Protein AF-A0A8H3FSQ8-F1 (afdb_monomer)

pLDDT: mean 73.08, std 22.82, range [35.31, 97.94]

Organism: NCBI:txid1903189

Foldseek 3Di:
DDDDDDDPPPPPPPPDPVPLDDQPVPLPPPDQAAPQPRDGQDPDPDQQSFWWADSVRDIHGPVRCVVCCVPQQADPPPRHHHDDDDTDGNRDPVPVVSVVVVDDDDDDDDDDDDPADPVRVVVLPDPPPPDDDPPDPDPPPPPPPPPDPDDPPPDDDDPVNVVVVVVVVVVVVVVVVVVVVVVVVVVVVVVVVVVVVVVVVVVPDDPVRVVVSVVVNVVVVVVVVVPDDPVRVVVVVVVVVVVVVVVVVPDDPVRVVVVVVVD

Secondary structure (DSSP, 8-state):
----------------GGG----GGGS-TT--B-TTT-PBP--SS-TTTSEEE-TTS-EEEHHHHHHHHHHHSB-TTT--B-SS---EE---TTTHHHHHTTTPPP--------SS-HHHHHTTS-----SS------GGGGGSTT------------HHHHHHHHHHHHHHHHHHHHHHHHHHHHHHHHHHHHHHHHHHHHHT--HHHHHHHHHHHHHHHHHHHHT--HHHHHHHHHHHHHHHHHHHHT--HHHHHHHHH--

InterPro domains:
  IPR001841 Zinc finger, RING-type [PS50089] (34-79)
  IPR013083 Zinc finger, RING/FYVE/PHD-type [G3DSA:3.30.40.10] (21-86)

Mean predicted aligned error: 19.1 Å

Solvent-accessible surface area (backbone atoms only — not comparable to full-atom values): 16799 Å² total; per-residue (Å²): 136,87,80,90,87,82,80,83,82,80,68,83,77,70,74,70,80,89,71,77,75,77,56,70,89,70,56,76,82,82,67,59,47,18,87,86,81,67,46,68,64,38,94,55,94,52,68,49,39,29,48,21,53,46,95,88,68,51,60,30,26,35,47,55,48,53,60,43,41,76,74,66,32,33,41,95,88,74,64,53,73,52,94,81,78,79,84,49,73,57,63,50,87,90,54,46,68,65,54,49,77,76,77,56,86,87,84,88,80,82,92,70,85,64,100,59,54,75,66,58,52,61,75,61,61,66,83,85,69,92,72,90,76,93,65,66,84,70,80,76,70,72,75,71,82,72,78,68,85,81,74,91,71,88,69,90,74,54,78,66,60,60,52,55,52,55,54,53,52,53,52,54,52,53,52,51,52,51,50,50,51,53,50,50,52,53,50,51,51,51,48,52,53,50,51,52,52,49,52,52,53,62,74,68,50,50,74,65,58,48,50,52,55,50,47,52,52,50,52,52,52,50,53,54,59,72,71,49,52,72,66,60,48,49,52,52,52,49,52,52,50,51,54,50,52,56,52,62,73,69,51,52,70,69,59,48,51,52,52,62,75,74,104

Sequence (263 aa):
MSSFSGLPNVGSLIPSIDNAFIKFEEIPLGRKTCDVCGDFFSITRDLKDCPVGLPCRHVHCFGCTWTWLHRNHACPECDIEYTDIRPICVALEREAYLCRHQGFAPLGQSQVEPLFSAKDVADFMDAEDDEATAAGPRTSDVRELFNTPTLDLEAEMTPEQLRTDRGNQLDWQTMYEQQLRKENNRREERNRRNLARHHKKHAQETSSQRAERLERKRIYQRNYQANQTEEQRAKRLETARKGRLARRARQTEDEREKRLAEA

Structure (mmCIF, N/CA/C/O backbone):
data_AF-A0A8H3FSQ8-F1
#
_entry.id   AF-A0A8H3FSQ8-F1
#
loop_
_atom_site.group_PDB
_atom_site.id
_atom_site.type_symbol
_atom_site.label_atom_id
_atom_site.label_alt_id
_atom_site.label_comp_id
_atom_site.label_asym_id
_atom_site.label_entity_id
_atom_site.label_seq_id
_atom_site.pdbx_PDB_ins_code
_atom_site.Cartn_x
_atom_site.Cartn_y
_atom_site.Cartn_z
_atom_site.occupancy
_atom_site.B_iso_or_equiv
_atom_site.auth_seq_id
_atom_site.auth_comp_id
_atom_site.auth_asym_id
_atom_site.auth_atom_id
_atom_site.pdbx_PDB_model_num
ATOM 1 N N . MET A 1 1 ? -3.642 40.303 70.240 1.00 40.16 1 MET A N 1
ATOM 2 C CA . MET A 1 1 ? -2.274 39.788 70.032 1.00 40.16 1 MET A CA 1
ATOM 3 C C . MET A 1 1 ? -2.412 38.283 69.857 1.00 40.16 1 MET A C 1
ATOM 5 O O . MET A 1 1 ? -2.850 37.641 70.795 1.00 40.16 1 MET A O 1
ATOM 9 N N . SER A 1 2 ? -2.482 37.796 68.613 1.00 39.28 2 SER A N 1
ATOM 10 C CA . SER A 1 2 ? -1.322 37.312 67.826 1.00 39.28 2 SER A CA 1
ATOM 11 C C . SER A 1 2 ? -0.954 35.884 68.273 1.00 39.28 2 SER A C 1
ATOM 13 O O . SER A 1 2 ? -0.684 35.701 69.447 1.00 39.28 2 SER A O 1
ATOM 15 N N . SER A 1 3 ? -0.929 34.822 67.467 1.00 38.72 3 SER A N 1
ATOM 16 C CA . SER A 1 3 ? -0.970 34.682 66.011 1.00 38.72 3 SER A CA 1
ATOM 17 C C . SER A 1 3 ? -1.299 33.230 65.618 1.00 38.72 3 SER A C 1
ATOM 19 O O . SER A 1 3 ? -1.033 32.295 66.365 1.00 38.72 3 SER A O 1
ATOM 21 N N . PHE A 1 4 ? -1.843 33.105 64.407 1.00 51.38 4 PHE A N 1
ATOM 22 C CA . PHE A 1 4 ? -1.958 31.938 63.522 1.00 51.38 4 PHE A CA 1
ATOM 23 C C . PHE A 1 4 ? -0.871 30.851 63.648 1.00 51.38 4 PHE A C 1
ATOM 25 O O . PHE A 1 4 ? 0.314 31.176 63.670 1.00 51.38 4 PHE A O 1
ATOM 32 N N . SER A 1 5 ? -1.258 29.573 63.526 1.00 44.25 5 SER A N 1
ATOM 33 C CA . SER A 1 5 ? -0.631 28.595 62.605 1.00 44.25 5 SER A CA 1
ATOM 34 C C . SER A 1 5 ? -1.274 27.204 62.719 1.00 44.25 5 SER A C 1
ATOM 36 O O . SER A 1 5 ? -1.515 26.720 63.818 1.00 44.25 5 SER A O 1
ATOM 38 N N . GLY A 1 6 ? -1.520 26.554 61.573 1.00 35.84 6 GLY A N 1
ATOM 39 C CA . GLY A 1 6 ? -1.745 25.105 61.523 1.00 35.84 6 GLY A CA 1
ATOM 40 C C . GLY A 1 6 ? -2.927 24.603 60.692 1.00 35.84 6 GLY A C 1
ATOM 41 O O . GLY A 1 6 ? -3.602 23.680 61.132 1.00 35.84 6 GLY A O 1
ATOM 42 N N . LEU A 1 7 ? -3.195 25.160 59.504 1.00 40.66 7 LEU A N 1
ATOM 43 C CA . LEU A 1 7 ? -3.986 24.423 58.510 1.00 40.66 7 LEU A CA 1
ATOM 44 C C . LEU A 1 7 ? -3.141 23.247 57.987 1.00 40.66 7 LEU A C 1
ATOM 46 O O . LEU A 1 7 ? -1.972 23.467 57.651 1.00 40.66 7 LEU A O 1
ATOM 50 N N . PRO A 1 8 ? -3.682 22.019 57.897 1.00 40.53 8 PRO A N 1
ATOM 51 C CA . PRO A 1 8 ? -2.979 20.926 57.251 1.00 40.53 8 PRO A CA 1
ATOM 52 C C . PRO A 1 8 ? -2.834 21.241 55.762 1.00 40.53 8 PRO A C 1
ATOM 54 O O . PRO A 1 8 ? -3.805 21.477 55.045 1.00 40.53 8 PRO A O 1
ATOM 57 N N . ASN A 1 9 ? -1.582 21.260 55.324 1.00 39.72 9 ASN A N 1
ATOM 58 C CA . ASN A 1 9 ? -1.173 21.338 53.936 1.00 39.72 9 ASN A CA 1
ATOM 59 C C . ASN A 1 9 ? -1.684 20.086 53.200 1.00 39.72 9 ASN A C 1
ATOM 61 O O . ASN A 1 9 ? -1.009 19.059 53.171 1.00 39.72 9 ASN A O 1
ATOM 65 N N . VAL A 1 10 ? -2.890 20.156 52.632 1.00 43.44 10 VAL A N 1
ATOM 66 C CA . VAL A 1 10 ? -3.321 19.276 51.535 1.00 43.44 10 VAL A CA 1
ATOM 67 C C . VAL A 1 10 ? -2.550 19.720 50.299 1.00 43.44 10 VAL A C 1
ATOM 69 O O . VAL A 1 10 ? -3.054 20.418 49.425 1.00 43.44 10 VAL A O 1
ATOM 72 N N . GLY A 1 11 ? -1.264 19.371 50.286 1.00 35.88 11 GLY A N 1
ATOM 73 C CA . GLY A 1 11 ? -0.447 19.464 49.096 1.00 35.88 11 GLY A CA 1
ATOM 74 C C . GLY A 1 11 ? -1.129 18.636 48.021 1.00 35.88 11 GLY A C 1
ATOM 75 O O . GLY A 1 11 ? -1.377 17.447 48.225 1.00 35.88 11 GLY A O 1
ATOM 76 N N . SER A 1 12 ? -1.464 19.293 46.914 1.00 45.81 12 SER A N 1
ATOM 77 C CA . SER A 1 12 ? -1.948 18.689 45.684 1.00 45.81 12 SER A CA 1
ATOM 78 C C . SER A 1 12 ? -1.015 17.559 45.261 1.00 45.81 12 SER A C 1
ATOM 80 O O . SER A 1 12 ? -0.047 17.759 44.529 1.00 45.81 12 SER A O 1
ATOM 82 N N . LEU A 1 13 ? -1.315 16.349 45.724 1.00 37.53 13 LEU A N 1
ATOM 83 C CA . LEU A 1 13 ? -0.839 15.111 45.139 1.00 37.53 13 LEU A CA 1
ATOM 84 C C . LEU A 1 13 ? -1.624 14.930 43.844 1.00 37.53 13 LEU A C 1
ATOM 86 O O . LEU A 1 13 ? -2.538 14.117 43.768 1.00 37.53 13 LEU A O 1
ATOM 90 N N . ILE A 1 14 ? -1.298 15.736 42.835 1.00 41.56 14 ILE A N 1
ATOM 91 C CA . ILE A 1 14 ? -1.601 15.373 41.456 1.00 41.56 14 ILE A CA 1
ATOM 92 C C . ILE A 1 14 ? -0.669 14.188 41.180 1.00 41.56 14 ILE A C 1
ATOM 94 O O . ILE A 1 14 ? 0.551 14.381 41.177 1.00 41.56 14 ILE A O 1
ATOM 98 N N . PRO A 1 15 ? -1.179 12.951 41.045 1.00 38.62 15 PRO A N 1
ATOM 99 C CA . PRO A 1 15 ? -0.327 11.830 40.691 1.00 38.62 15 PRO A CA 1
ATOM 100 C C . PRO A 1 15 ? 0.330 12.143 39.345 1.00 38.62 15 PRO A C 1
ATOM 102 O O . PRO A 1 15 ? -0.352 12.494 38.382 1.00 38.62 15 PRO A O 1
ATOM 105 N N . SER A 1 16 ? 1.661 12.052 39.302 1.00 39.69 16 SER A N 1
ATOM 106 C CA . SER A 1 16 ? 2.439 12.209 38.072 1.00 39.69 16 SER A CA 1
ATOM 107 C C . SER A 1 16 ? 1.838 11.309 36.992 1.00 39.69 16 SER A C 1
ATOM 109 O O . SER A 1 16 ? 1.680 10.103 37.200 1.00 39.69 16 SER A O 1
ATOM 111 N N . ILE A 1 17 ? 1.479 11.910 35.856 1.00 47.41 17 ILE A N 1
ATOM 112 C CA . ILE A 1 17 ? 0.705 11.301 34.759 1.00 47.41 17 ILE A CA 1
ATOM 113 C C . ILE A 1 17 ? 1.452 10.108 34.122 1.00 47.41 17 ILE A C 1
ATOM 115 O O . ILE A 1 17 ? 0.849 9.263 33.465 1.00 47.41 17 ILE A O 1
ATOM 119 N N . ASP A 1 18 ? 2.751 9.975 34.393 1.00 42.50 18 ASP A N 1
ATOM 120 C CA . ASP A 1 18 ? 3.647 9.034 33.719 1.00 42.50 18 ASP A CA 1
ATOM 121 C C . ASP A 1 18 ? 3.472 7.552 34.102 1.00 42.50 18 ASP A C 1
ATOM 123 O O . ASP A 1 18 ? 4.069 6.702 33.450 1.00 42.50 18 ASP A O 1
ATOM 127 N N . ASN A 1 19 ? 2.658 7.202 35.110 1.00 40.91 19 ASN A N 1
ATOM 128 C CA . ASN A 1 19 ? 2.572 5.816 35.613 1.00 40.91 19 ASN A CA 1
ATOM 129 C C . ASN A 1 19 ? 1.156 5.224 35.753 1.00 40.91 19 ASN A C 1
ATOM 131 O O . ASN A 1 19 ? 1.003 4.130 36.298 1.00 40.91 19 ASN A O 1
ATOM 135 N N . ALA A 1 20 ? 0.107 5.874 35.245 1.00 41.28 20 ALA A N 1
ATOM 136 C CA . ALA A 1 20 ? -1.259 5.339 35.317 1.00 41.28 20 ALA A CA 1
ATOM 137 C C . ALA A 1 20 ? -1.584 4.390 34.142 1.00 41.28 20 ALA A C 1
ATOM 139 O O . ALA A 1 20 ? -2.560 4.582 33.421 1.00 41.28 20 ALA A O 1
ATOM 140 N N . PHE A 1 21 ? -0.760 3.361 33.932 1.00 44.66 21 PHE A N 1
ATOM 141 C CA . PHE A 1 21 ? -1.066 2.281 32.989 1.00 44.66 21 PHE A CA 1
ATOM 142 C C . PHE A 1 21 ? -1.934 1.233 33.695 1.00 44.66 21 PHE A C 1
ATOM 144 O O . PHE A 1 21 ? -1.427 0.371 34.411 1.00 44.66 21 PHE A O 1
ATOM 151 N N . ILE A 1 22 ? -3.254 1.313 33.522 1.00 49.75 22 ILE A N 1
ATOM 152 C CA . ILE A 1 22 ? -4.163 0.253 33.975 1.00 49.75 22 ILE A CA 1
ATOM 153 C C . ILE A 1 22 ? -4.151 -0.835 32.902 1.00 49.75 22 ILE A C 1
ATOM 155 O O . ILE A 1 22 ? -4.595 -0.610 31.775 1.00 49.75 22 ILE A O 1
ATOM 159 N N . LYS A 1 23 ? -3.623 -2.017 33.234 1.00 53.22 23 LYS A N 1
ATOM 160 C CA . LYS A 1 23 ? -3.766 -3.197 32.374 1.00 53.22 23 LYS A CA 1
ATOM 161 C C . LYS A 1 23 ? -5.248 -3.563 32.289 1.00 53.22 23 LYS A C 1
ATOM 163 O O . LYS A 1 23 ? -5.930 -3.592 33.307 1.00 53.22 23 LYS A O 1
ATOM 168 N N . PHE A 1 24 ? -5.739 -3.870 31.087 1.00 51.94 24 PHE A N 1
ATOM 169 C CA . PHE A 1 24 ? -7.153 -4.201 30.847 1.00 51.94 24 PHE A CA 1
ATOM 170 C C . PHE A 1 24 ? -7.666 -5.349 31.741 1.00 51.94 24 PHE A C 1
ATOM 172 O O . PHE A 1 24 ? -8.823 -5.340 32.148 1.00 51.94 24 PHE A O 1
ATOM 179 N N . GLU A 1 25 ? -6.794 -6.296 32.106 1.00 55.53 25 GLU A N 1
ATOM 180 C CA . GLU A 1 25 ? -7.111 -7.418 33.007 1.00 55.53 25 GLU A CA 1
ATOM 181 C C . GLU A 1 25 ? -7.425 -6.996 34.456 1.00 55.53 25 GLU A C 1
ATOM 183 O O . GLU A 1 25 ? -8.002 -7.782 35.203 1.00 55.53 25 GLU A O 1
ATOM 188 N N . GLU A 1 26 ? -7.096 -5.763 34.853 1.00 54.56 26 GLU A N 1
ATOM 189 C CA . GLU A 1 26 ? -7.348 -5.231 36.199 1.00 54.56 26 GLU A CA 1
ATOM 190 C C . GLU A 1 26 ? -8.549 -4.279 36.267 1.00 54.56 26 GLU A C 1
ATOM 192 O O . GLU A 1 26 ? -8.870 -3.781 37.348 1.00 54.56 26 GLU A O 1
ATOM 197 N N . ILE A 1 27 ? -9.247 -4.024 35.152 1.00 58.69 27 ILE A N 1
ATOM 198 C CA . ILE A 1 27 ? -10.515 -3.294 35.218 1.00 58.69 27 ILE A CA 1
ATOM 199 C C . ILE A 1 27 ? -11.516 -4.221 35.915 1.00 58.69 27 ILE A C 1
ATOM 201 O O . ILE A 1 27 ? -11.793 -5.303 35.392 1.00 58.69 27 ILE A O 1
ATOM 205 N N . PRO A 1 28 ? -12.074 -3.851 37.083 1.00 55.41 28 PRO A N 1
ATOM 206 C CA . PRO A 1 28 ? -13.082 -4.667 37.736 1.00 55.41 28 PRO A CA 1
ATOM 207 C C . PRO A 1 28 ? -14.277 -4.809 36.787 1.00 55.41 28 PRO A C 1
ATOM 209 O O . PRO A 1 28 ? -15.067 -3.886 36.608 1.00 55.41 28 PRO A O 1
ATOM 212 N N . LEU A 1 29 ? -14.398 -5.996 36.186 1.00 51.62 29 LEU A N 1
ATOM 213 C CA . LEU A 1 29 ? -15.377 -6.433 35.176 1.00 51.62 29 LEU A CA 1
ATOM 214 C C . LEU A 1 29 ? -16.857 -6.334 35.616 1.00 51.62 29 LEU A C 1
ATOM 216 O O . LEU A 1 29 ? -17.741 -6.893 34.966 1.00 51.62 29 LEU A O 1
ATOM 220 N N . GLY A 1 30 ? -17.145 -5.656 36.728 1.00 58.09 30 GLY A N 1
ATOM 221 C CA . GLY A 1 30 ? -18.481 -5.503 37.289 1.00 58.09 30 GLY A CA 1
ATOM 222 C C . GLY A 1 30 ? -19.370 -4.536 36.508 1.00 58.09 30 GLY A C 1
ATOM 223 O O . GLY A 1 30 ? -20.574 -4.769 36.436 1.00 58.09 30 GLY A O 1
ATOM 224 N N . ARG A 1 31 ? -18.812 -3.489 35.884 1.00 65.88 31 ARG A N 1
ATOM 225 C CA . ARG A 1 31 ? -19.590 -2.534 35.076 1.00 65.88 31 ARG A CA 1
ATOM 226 C C . ARG A 1 31 ? -19.310 -2.741 33.595 1.00 65.88 31 ARG A C 1
ATOM 228 O O . ARG A 1 31 ? -18.217 -2.471 33.111 1.00 65.88 31 ARG A O 1
ATOM 235 N N . LYS A 1 32 ? -20.314 -3.251 32.881 1.00 82.56 32 LYS A N 1
ATOM 236 C CA . LYS A 1 32 ? -20.271 -3.450 31.424 1.00 82.56 32 LYS A CA 1
ATOM 237 C C . LYS A 1 32 ? -20.913 -2.304 30.646 1.00 82.56 32 LYS A C 1
ATOM 239 O O . LYS A 1 32 ? -20.966 -2.388 29.426 1.00 82.56 32 LYS A O 1
ATOM 244 N N . THR A 1 33 ? -21.415 -1.283 31.334 1.00 90.62 33 THR A N 1
ATOM 245 C CA . THR A 1 33 ? -22.155 -0.162 30.753 1.00 90.62 33 THR A CA 1
ATOM 246 C C . THR A 1 33 ? -21.451 1.155 31.035 1.00 90.62 33 THR A C 1
ATOM 248 O O . THR A 1 33 ? -20.833 1.322 32.085 1.00 90.62 33 THR A O 1
ATOM 251 N N . CYS A 1 34 ? -21.555 2.097 30.105 1.00 92.12 34 CYS A N 1
ATOM 252 C CA . CYS A 1 34 ? -21.068 3.454 30.278 1.00 92.12 34 CYS A CA 1
ATOM 253 C C . CYS A 1 34 ? -22.083 4.284 31.069 1.00 92.12 34 CYS A C 1
ATOM 255 O O . CYS A 1 34 ? -23.208 4.455 30.619 1.00 92.12 34 CYS A O 1
ATOM 257 N N . ASP A 1 35 ? -21.678 4.883 32.188 1.00 89.50 35 ASP A N 1
ATOM 258 C CA . ASP A 1 35 ? -22.581 5.701 33.018 1.00 89.50 35 ASP A CA 1
ATOM 259 C C . ASP A 1 35 ? -23.010 7.035 32.366 1.00 89.50 35 ASP A C 1
ATOM 261 O O . ASP A 1 35 ? -23.919 7.702 32.853 1.00 89.50 35 ASP A O 1
ATOM 265 N N . VAL A 1 36 ? -22.397 7.422 31.237 1.00 92.75 36 VAL A N 1
ATOM 266 C CA . VAL A 1 36 ? -22.758 8.642 30.491 1.00 92.75 36 VAL A CA 1
ATOM 267 C C . VAL A 1 36 ? -23.858 8.384 29.459 1.00 92.75 36 VAL A C 1
ATOM 269 O O . VAL A 1 36 ? -24.770 9.198 29.336 1.00 92.75 36 VAL A O 1
ATOM 272 N N . CYS A 1 37 ? -23.780 7.289 28.691 1.00 94.00 37 CYS A N 1
ATOM 273 C CA . CYS A 1 37 ? -24.783 6.967 27.664 1.00 94.00 37 CYS A CA 1
ATOM 274 C C . CYS A 1 37 ? -25.724 5.813 28.037 1.00 94.00 37 CYS A C 1
ATOM 276 O O . CYS A 1 37 ? -26.766 5.665 27.412 1.00 94.00 37 CYS A O 1
ATOM 278 N N . GLY A 1 38 ? -25.390 5.013 29.050 1.00 90.69 38 GLY A N 1
ATOM 279 C CA . GLY A 1 38 ? -26.135 3.818 29.456 1.00 90.69 38 GLY A CA 1
ATOM 280 C C . GLY A 1 38 ? -25.860 2.572 28.605 1.00 90.69 38 GLY A C 1
ATOM 281 O O . GLY A 1 38 ? -26.314 1.487 28.965 1.00 90.69 38 GLY A O 1
ATOM 282 N N . ASP A 1 39 ? -25.105 2.695 27.511 1.00 91.06 39 ASP A N 1
ATOM 283 C CA . ASP A 1 39 ? -24.851 1.592 26.581 1.00 91.06 39 ASP A CA 1
ATOM 284 C C . ASP A 1 39 ? -23.769 0.633 27.081 1.00 91.06 39 ASP A C 1
ATOM 286 O O . ASP A 1 39 ? -22.893 0.995 27.871 1.00 91.06 39 ASP A O 1
ATOM 290 N N . PHE A 1 40 ? -23.803 -0.601 26.578 1.00 87.19 40 PHE A N 1
ATOM 291 C CA . PHE A 1 40 ? -22.776 -1.600 26.853 1.00 87.19 40 PHE A CA 1
ATOM 292 C C . PHE A 1 40 ? -21.475 -1.291 26.111 1.00 87.19 40 PHE A C 1
ATOM 294 O O . PHE A 1 40 ? -21.492 -0.931 24.935 1.00 87.19 40 PHE A O 1
ATOM 301 N N . PHE A 1 41 ? -20.336 -1.508 26.772 1.00 84.88 41 PHE A N 1
ATOM 302 C CA . PHE A 1 41 ? -19.036 -1.420 26.116 1.00 84.88 41 PHE A CA 1
ATOM 303 C C . PHE A 1 41 ? -18.939 -2.483 25.029 1.00 84.88 41 PHE A C 1
ATOM 305 O O . PHE A 1 41 ? -18.985 -3.686 25.305 1.00 84.88 41 PHE A O 1
ATOM 312 N N . SER A 1 42 ? -18.774 -2.027 23.795 1.00 76.31 42 SER A N 1
ATOM 313 C CA . SER A 1 42 ? -18.576 -2.891 22.648 1.00 76.31 42 SER A CA 1
ATOM 314 C C . SER A 1 42 ? -17.140 -2.751 22.165 1.00 76.31 42 SER A C 1
ATOM 316 O O . SER A 1 42 ? -16.666 -1.654 21.888 1.00 76.31 42 SER A O 1
ATOM 318 N N . ILE A 1 43 ? -16.441 -3.879 22.036 1.00 68.69 43 ILE A N 1
ATOM 319 C CA . ILE A 1 43 ? -15.148 -3.947 21.338 1.00 68.69 43 ILE A CA 1
ATOM 320 C C . ILE A 1 43 ? -15.443 -4.144 19.843 1.00 68.69 43 ILE A C 1
ATOM 322 O O . ILE A 1 43 ? -15.020 -5.109 19.213 1.00 68.69 43 ILE A O 1
ATOM 326 N N . THR A 1 44 ? -16.303 -3.294 19.287 1.00 64.44 44 THR A N 1
ATOM 327 C CA . THR A 1 44 ? -16.574 -3.253 17.848 1.00 64.44 44 THR 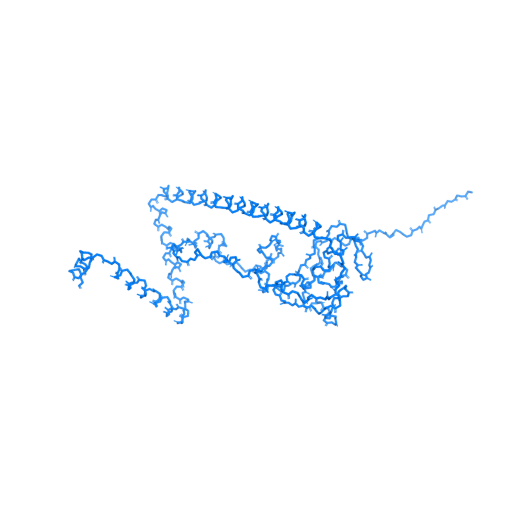A CA 1
ATOM 328 C C . THR A 1 44 ? -15.602 -2.298 17.167 1.00 64.44 44 THR A C 1
ATOM 330 O O . THR A 1 44 ? -14.903 -1.524 17.811 1.00 64.44 44 THR A O 1
ATOM 333 N N . ARG A 1 45 ? -15.553 -2.345 15.830 1.00 59.69 45 ARG A N 1
ATOM 334 C CA . ARG A 1 45 ? -14.677 -1.497 14.997 1.00 59.69 45 ARG A CA 1
ATOM 335 C C . ARG A 1 45 ? -14.817 0.008 15.247 1.00 59.69 45 ARG A C 1
ATOM 337 O O . ARG A 1 45 ? -13.911 0.758 14.880 1.00 59.69 45 ARG A O 1
ATOM 344 N N . ASP A 1 46 ? -15.937 0.443 15.810 1.00 75.44 46 ASP A N 1
ATOM 345 C CA . ASP A 1 46 ? -16.238 1.852 15.990 1.00 75.44 46 ASP A CA 1
ATOM 346 C C . ASP A 1 46 ? -15.554 2.395 17.243 1.00 75.44 46 ASP A C 1
ATOM 348 O O . ASP A 1 46 ? -15.941 2.119 18.376 1.00 75.44 46 ASP A O 1
ATOM 352 N N . LEU A 1 47 ? -14.543 3.240 17.015 1.00 78.62 47 LEU A N 1
ATOM 353 C CA . LEU A 1 47 ? -13.726 3.871 18.057 1.00 78.62 47 LEU A CA 1
ATOM 354 C C . LEU A 1 47 ? -14.554 4.589 19.134 1.00 78.62 47 LEU A C 1
A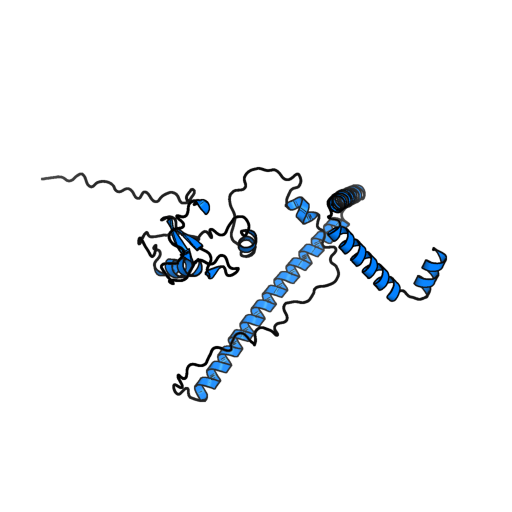TOM 356 O O . LEU A 1 47 ? -14.063 4.803 20.237 1.00 78.62 47 LEU A O 1
ATOM 360 N N . LYS A 1 48 ? -15.784 4.999 18.803 1.00 82.44 48 LYS A N 1
ATOM 361 C CA . LYS A 1 48 ? -16.686 5.753 19.676 1.00 82.44 48 LYS A CA 1
ATOM 362 C C . LYS A 1 48 ? -17.120 4.948 20.904 1.00 82.44 48 LYS A C 1
ATOM 364 O O . LYS A 1 48 ? -17.227 5.542 21.979 1.00 82.44 48 LYS A O 1
ATOM 369 N N . ASP A 1 49 ? -17.292 3.637 20.745 1.00 82.75 49 ASP A N 1
ATOM 370 C CA . ASP A 1 49 ? -17.836 2.739 21.773 1.00 82.75 49 ASP A CA 1
ATOM 371 C C . ASP A 1 49 ? -16.733 2.007 22.553 1.00 82.75 49 ASP A C 1
ATOM 373 O O . ASP A 1 49 ? -17.003 1.306 23.531 1.00 82.75 49 ASP A O 1
ATOM 377 N N . CYS A 1 50 ? -15.470 2.213 22.161 1.00 86.50 50 CYS A N 1
ATOM 378 C CA . CYS A 1 50 ? -14.324 1.644 22.851 1.00 86.50 50 CYS A CA 1
ATOM 379 C C . CYS A 1 50 ? -14.243 2.157 24.299 1.00 86.50 50 CYS A C 1
ATOM 381 O O . CYS A 1 50 ? -14.265 3.375 24.517 1.00 86.50 50 CYS A O 1
ATOM 383 N N . PRO A 1 51 ? -14.071 1.268 25.292 1.00 89.44 51 PRO A N 1
ATOM 384 C CA . PRO A 1 51 ? -13.885 1.671 26.678 1.00 89.44 51 PRO A CA 1
ATOM 385 C C . PRO A 1 51 ? -12.542 2.392 26.871 1.00 89.44 51 PRO A C 1
ATOM 387 O O . PRO A 1 51 ? -11.485 1.956 26.402 1.00 89.44 51 PRO A O 1
ATOM 390 N N . VAL A 1 52 ? -12.592 3.505 27.595 1.00 89.12 52 VAL A N 1
ATOM 391 C CA . VAL A 1 52 ? -11.459 4.360 27.962 1.00 89.12 52 VAL A CA 1
ATOM 392 C C . VAL A 1 52 ? -11.435 4.500 29.473 1.00 89.12 52 VAL A C 1
ATOM 394 O O . VAL A 1 52 ? -12.432 4.905 30.070 1.00 89.12 52 VAL A O 1
ATOM 397 N N . GLY A 1 53 ? -10.287 4.204 30.079 1.00 88.62 53 GLY A N 1
ATOM 398 C CA . GLY A 1 53 ? -10.046 4.457 31.496 1.00 88.62 53 GLY A CA 1
ATOM 399 C C . GLY A 1 53 ? -9.511 5.869 31.728 1.00 88.62 53 GLY A C 1
ATOM 400 O O . GLY A 1 53 ? -8.584 6.310 31.047 1.00 88.62 53 GLY A O 1
ATOM 401 N N . LE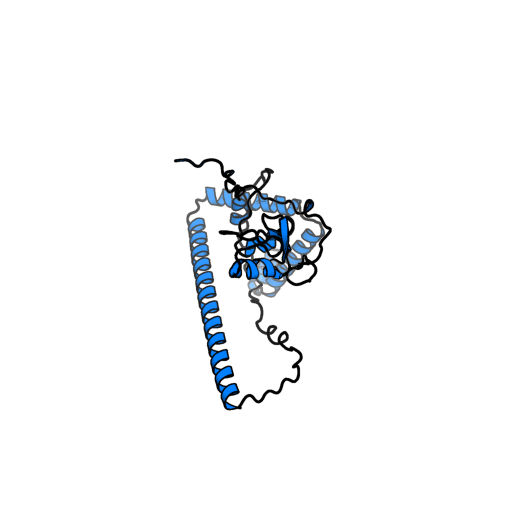U A 1 54 ? -10.082 6.573 32.703 1.00 88.12 54 LEU A N 1
ATOM 402 C CA . LEU A 1 54 ? -9.544 7.829 33.229 1.00 88.12 54 LEU A CA 1
ATOM 403 C C . LEU A 1 54 ? -8.525 7.562 34.357 1.00 88.12 54 LEU A C 1
ATOM 405 O O . LEU A 1 54 ? -8.550 6.488 34.962 1.00 88.12 54 LEU A O 1
ATOM 409 N N . PRO A 1 55 ? -7.666 8.535 34.727 1.00 86.50 55 PRO A N 1
ATOM 410 C CA . PRO A 1 55 ? -6.723 8.383 35.843 1.00 86.50 55 PRO A CA 1
ATOM 411 C C . PRO A 1 55 ? -7.389 8.101 37.196 1.00 86.50 55 PRO A C 1
ATOM 413 O O . PRO A 1 55 ? -6.789 7.473 38.064 1.00 86.50 55 PRO A O 1
ATOM 416 N N . CYS A 1 56 ? -8.646 8.524 37.369 1.00 89.19 56 CYS A N 1
ATOM 417 C CA . CYS A 1 56 ? -9.468 8.198 38.539 1.00 89.19 56 CYS A CA 1
ATOM 418 C C . CYS A 1 56 ? -9.993 6.752 38.551 1.00 89.19 56 CYS A C 1
ATOM 420 O O . CYS A 1 56 ? -10.683 6.376 39.492 1.00 89.19 56 CYS A O 1
ATOM 422 N N . ARG A 1 57 ? -9.658 5.942 37.535 1.00 88.50 57 ARG A N 1
ATOM 423 C CA . ARG A 1 57 ? -10.098 4.552 37.318 1.00 88.50 57 ARG A CA 1
ATOM 424 C C . ARG A 1 57 ? -11.565 4.368 36.909 1.00 88.50 57 ARG A C 1
ATOM 426 O O . ARG A 1 57 ? -11.995 3.225 36.775 1.00 88.50 57 ARG A O 1
ATOM 433 N N . HIS A 1 58 ? -12.307 5.443 36.648 1.00 90.38 58 HIS A N 1
ATOM 434 C CA . HIS A 1 58 ? -13.620 5.351 36.003 1.00 90.38 58 HIS A CA 1
ATOM 435 C C . HIS A 1 58 ? -13.473 5.041 34.509 1.00 90.38 58 HIS A C 1
ATOM 437 O O . HIS A 1 58 ? -12.508 5.474 33.867 1.00 90.38 58 HIS A O 1
ATOM 443 N N . VAL A 1 59 ? -14.414 4.264 33.969 1.00 92.00 59 VAL A N 1
ATOM 444 C CA . VAL A 1 59 ? -14.379 3.762 32.589 1.00 92.00 59 VAL A CA 1
ATOM 445 C C . VAL A 1 59 ? -15.630 4.215 31.848 1.00 92.00 59 VAL A C 1
ATOM 447 O O . VAL A 1 59 ? -16.750 3.967 32.287 1.00 92.00 59 VAL A O 1
ATOM 450 N N . HIS A 1 60 ? -15.446 4.842 30.688 1.00 92.12 60 HIS A N 1
ATOM 451 C CA . HIS A 1 60 ? -16.541 5.294 29.826 1.00 92.12 60 HIS A CA 1
ATOM 452 C C . HIS A 1 60 ? -16.202 5.065 28.345 1.00 92.12 60 HIS A C 1
ATOM 454 O O . HIS A 1 60 ? -15.045 4.823 27.999 1.00 92.12 60 HIS A O 1
ATOM 460 N N . CYS A 1 61 ? -17.193 5.158 27.453 1.00 92.94 61 CYS A N 1
ATOM 461 C CA . CYS A 1 61 ? -16.956 5.099 26.009 1.00 92.94 61 CYS A CA 1
ATOM 462 C C . CYS A 1 61 ? -16.082 6.280 25.564 1.00 92.94 61 CYS A C 1
ATOM 464 O O . CYS A 1 61 ? -16.279 7.404 26.032 1.00 92.94 61 CYS A O 1
ATOM 466 N N . PHE A 1 62 ? -15.159 6.064 24.624 1.00 91.75 62 PHE A N 1
ATOM 467 C CA . PHE A 1 62 ? -14.264 7.108 24.112 1.00 91.75 62 PHE A CA 1
ATOM 468 C C . PHE A 1 62 ? -15.025 8.354 23.652 1.00 91.75 62 PHE A C 1
ATOM 470 O O . PHE A 1 62 ? -14.647 9.470 24.008 1.00 91.75 62 PHE A O 1
ATOM 477 N N . GLY A 1 63 ? -16.132 8.179 22.922 1.00 91.94 63 GLY A N 1
ATOM 478 C CA . GLY A 1 63 ? -16.944 9.304 22.456 1.00 91.94 63 GLY A CA 1
ATOM 479 C C . GLY A 1 63 ? -17.554 10.119 23.600 1.00 91.94 63 GLY A C 1
ATOM 480 O O . GLY A 1 63 ? -17.558 11.352 23.547 1.00 91.94 63 GLY A O 1
ATOM 481 N N . CYS A 1 64 ? -18.028 9.443 24.649 1.00 94.69 64 CYS A N 1
ATOM 482 C CA . CYS A 1 64 ? -18.593 10.075 25.840 1.00 94.69 64 CYS A CA 1
ATOM 483 C C . CYS A 1 64 ? -17.517 10.814 26.634 1.00 94.69 64 CYS A C 1
ATOM 485 O O . CYS A 1 64 ? -17.690 11.993 26.934 1.00 94.69 64 CYS A O 1
ATOM 487 N N . THR A 1 65 ? -16.383 10.158 26.898 1.00 92.62 65 THR A N 1
ATOM 488 C CA . THR A 1 65 ? -15.237 10.753 27.596 1.00 92.62 65 THR A CA 1
ATOM 489 C C . THR A 1 65 ? -14.740 11.997 26.875 1.00 92.62 65 THR A C 1
ATOM 491 O O . THR A 1 65 ? -14.590 13.047 27.492 1.00 92.62 65 THR A O 1
ATOM 494 N N . TRP A 1 66 ? -14.531 11.905 25.559 1.00 91.81 66 TRP A N 1
ATOM 495 C CA . TRP A 1 66 ? -14.058 13.021 24.745 1.00 91.81 66 TRP A CA 1
ATOM 496 C C . TRP A 1 66 ? -15.028 14.205 24.792 1.00 91.81 66 TRP A C 1
ATOM 498 O O . TRP A 1 66 ? -14.632 15.327 25.102 1.00 91.81 66 TRP A O 1
ATOM 508 N N . THR A 1 67 ? -16.318 13.953 24.547 1.00 93.00 67 THR A N 1
ATOM 509 C CA . THR A 1 67 ? -17.347 15.006 24.540 1.00 93.00 67 THR A CA 1
ATOM 510 C C . THR A 1 67 ? -17.498 15.669 25.910 1.00 93.00 67 THR A C 1
ATOM 512 O O . THR A 1 67 ? -17.670 16.885 25.987 1.00 93.00 67 THR A O 1
ATOM 515 N N . TRP A 1 68 ? -17.425 14.885 26.988 1.00 94.69 68 TRP A N 1
ATOM 516 C CA . TRP A 1 68 ? -17.587 15.379 28.353 1.00 94.69 68 TRP A CA 1
ATOM 517 C C . TRP A 1 68 ? -16.384 16.192 28.827 1.00 94.69 68 TRP A C 1
ATOM 519 O O . TRP A 1 68 ? -16.555 17.313 29.308 1.00 94.69 68 TRP A O 1
ATOM 529 N N . LEU A 1 69 ? -15.167 15.668 28.647 1.00 90.81 69 LEU A N 1
ATOM 530 C CA . LEU A 1 69 ? -13.941 16.352 29.065 1.00 90.81 69 LEU A CA 1
ATOM 531 C C . LEU A 1 69 ? -13.745 17.679 28.334 1.00 90.81 69 LEU A C 1
ATOM 533 O O . LEU A 1 69 ? -13.261 18.630 28.937 1.00 90.81 69 LEU A O 1
ATOM 537 N N . HIS A 1 70 ? -14.183 17.780 27.077 1.00 86.75 70 HIS A N 1
ATOM 538 C CA . HIS A 1 70 ? -14.148 19.040 26.335 1.00 86.75 70 HIS A CA 1
ATOM 539 C C . HIS A 1 70 ? -15.049 20.141 26.907 1.00 86.75 70 HIS A C 1
ATOM 541 O O . HIS A 1 70 ? -14.840 21.305 26.575 1.00 86.75 70 HIS A O 1
ATOM 547 N N . ARG A 1 71 ? -16.067 19.791 27.702 1.00 92.19 71 ARG A N 1
ATOM 548 C CA . ARG A 1 71 ? -17.030 20.754 28.259 1.00 92.19 71 ARG A CA 1
ATOM 549 C C . ARG A 1 71 ? -16.794 21.038 29.733 1.00 92.19 71 ARG A C 1
ATOM 551 O O . ARG A 1 71 ? -16.858 22.190 30.137 1.00 92.19 71 ARG A O 1
ATOM 558 N N . ASN A 1 72 ? -16.563 19.990 30.516 1.00 92.62 72 ASN A N 1
ATOM 559 C CA . ASN A 1 72 ? -16.546 20.083 31.975 1.00 92.62 72 ASN A CA 1
ATOM 560 C C . ASN A 1 72 ? -15.138 19.968 32.559 1.00 92.62 72 ASN A C 1
ATOM 562 O O . ASN A 1 72 ? -14.952 20.286 33.723 1.00 92.62 72 ASN A O 1
ATOM 566 N N . HIS A 1 73 ? -14.160 19.485 31.780 1.00 91.44 73 HIS A N 1
ATOM 567 C CA . HIS A 1 73 ? -12.795 19.220 32.246 1.00 91.44 73 HIS A CA 1
ATOM 568 C C . HIS A 1 73 ? -12.706 18.335 33.505 1.00 91.44 73 HIS A C 1
ATOM 570 O O . HIS A 1 73 ? -11.672 18.321 34.157 1.00 91.44 73 HIS A O 1
ATOM 576 N N . ALA A 1 74 ? -13.749 17.567 33.835 1.00 94.69 74 ALA A N 1
ATOM 577 C CA . ALA A 1 74 ? -13.820 16.750 35.044 1.00 94.69 74 ALA A CA 1
ATOM 578 C C . ALA A 1 74 ? -14.448 15.375 34.775 1.00 94.69 74 ALA A C 1
ATOM 580 O O . ALA A 1 74 ? -15.194 15.192 33.806 1.00 94.69 74 ALA A O 1
ATOM 581 N N . CYS A 1 75 ? -14.132 14.388 35.617 1.00 94.31 75 CYS A N 1
ATOM 582 C CA . CYS A 1 75 ? -14.723 13.050 35.541 1.00 94.31 75 CYS A CA 1
ATOM 583 C C . CYS A 1 75 ? -16.243 13.080 35.827 1.00 94.31 75 CYS A C 1
ATOM 585 O O . CYS A 1 75 ? -16.630 13.630 36.855 1.00 94.31 75 CYS A O 1
ATOM 587 N N . PRO A 1 76 ? -17.094 12.420 35.013 1.00 93.75 76 PRO A N 1
ATOM 588 C CA . PRO A 1 76 ? -18.538 12.342 35.262 1.00 93.75 76 PRO A CA 1
ATOM 589 C C . PRO A 1 76 ? -18.935 11.710 36.607 1.00 93.75 76 PRO A C 1
ATOM 591 O O . PRO A 1 76 ? -19.990 12.037 37.138 1.00 93.75 76 PRO A O 1
ATOM 594 N N . GLU A 1 77 ? -18.127 10.787 37.140 1.00 93.50 77 GLU A N 1
ATOM 595 C CA . GLU A 1 77 ? -18.460 10.040 38.364 1.00 93.50 77 GLU A CA 1
ATOM 596 C C . GLU A 1 77 ? -17.888 10.666 39.640 1.00 93.50 77 GLU A C 1
ATOM 598 O O . GLU A 1 77 ? -18.539 10.639 40.682 1.00 93.50 77 GLU A O 1
ATOM 603 N N . CYS A 1 78 ? -16.668 11.208 39.587 1.00 94.50 78 CYS A N 1
ATOM 604 C CA . CYS A 1 78 ? -15.966 11.678 40.787 1.00 94.50 78 CYS A CA 1
ATOM 605 C C . CYS A 1 78 ? -15.556 13.148 40.760 1.00 94.50 78 CYS A C 1
ATOM 607 O O . CYS A 1 78 ? -14.878 13.582 41.687 1.00 94.50 78 CYS A O 1
ATOM 609 N N . ASP A 1 79 ? -15.903 13.879 39.699 1.00 93.38 79 ASP A N 1
ATOM 610 C CA . ASP A 1 79 ? -15.664 15.322 39.554 1.00 93.38 79 ASP A CA 1
ATOM 611 C C . ASP A 1 79 ? -14.188 15.746 39.719 1.00 93.38 79 ASP A C 1
ATOM 613 O O . ASP A 1 79 ? -13.860 16.880 40.051 1.00 93.38 79 ASP A O 1
ATOM 617 N N . ILE A 1 80 ? -13.259 14.810 39.488 1.00 92.62 80 ILE A N 1
ATOM 618 C CA . ILE A 1 80 ? -11.822 15.099 39.497 1.00 92.62 80 ILE A CA 1
ATOM 619 C C . ILE A 1 80 ? -11.488 15.849 38.211 1.00 92.62 80 ILE A C 1
ATOM 621 O O . ILE A 1 80 ? -11.696 15.311 37.119 1.00 92.62 80 ILE A O 1
ATOM 625 N N . GLU A 1 81 ? -10.962 17.063 38.361 1.00 90.19 81 GLU A N 1
ATOM 626 C CA . GLU A 1 81 ? -10.547 17.926 37.258 1.00 90.19 81 GLU A CA 1
ATOM 627 C C . GLU A 1 81 ? -9.279 17.427 36.553 1.00 90.19 81 GLU A C 1
ATOM 629 O O . GLU A 1 81 ? -8.354 16.870 37.153 1.00 90.19 81 GLU A O 1
ATOM 634 N N . TYR A 1 82 ? -9.228 17.685 35.251 1.00 86.44 82 TYR A N 1
ATOM 635 C CA . TYR A 1 82 ? -8.195 17.240 34.338 1.00 86.44 82 TYR A CA 1
ATOM 636 C C . TYR A 1 82 ? -7.779 18.373 33.411 1.00 86.44 82 TYR A C 1
ATOM 638 O O . TYR A 1 82 ? -8.525 18.785 32.523 1.00 86.44 82 TYR A O 1
ATOM 646 N N . THR A 1 83 ? -6.551 18.851 33.593 1.00 79.12 83 THR A N 1
ATOM 647 C CA . THR A 1 83 ? -6.024 19.985 32.830 1.00 79.12 83 THR A CA 1
ATOM 648 C C . THR A 1 83 ? -5.405 19.592 31.489 1.00 79.12 83 THR A C 1
ATOM 650 O O . THR A 1 83 ? -5.315 20.447 30.619 1.00 79.12 83 THR A O 1
ATOM 653 N N . ASP A 1 84 ? -5.028 18.322 31.285 1.00 67.88 84 ASP A N 1
ATOM 654 C CA . ASP A 1 84 ? -4.364 17.867 30.051 1.00 67.88 84 ASP A CA 1
ATOM 655 C C . ASP A 1 84 ? -4.486 16.346 29.837 1.00 67.88 84 ASP A C 1
ATOM 657 O O . ASP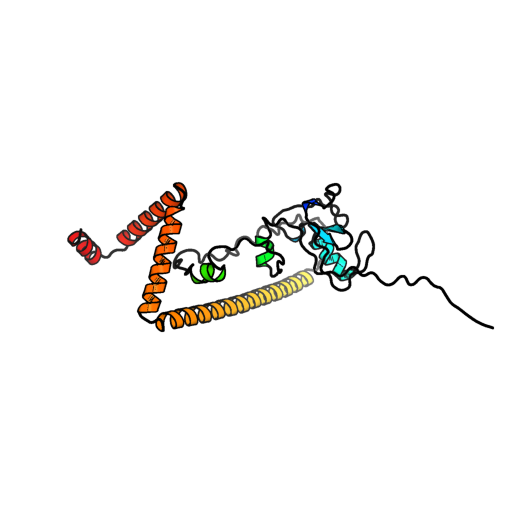 A 1 84 ? -3.519 15.588 29.943 1.00 67.88 84 ASP A O 1
ATOM 661 N N . ILE A 1 85 ? -5.693 15.854 29.538 1.00 67.19 85 ILE A N 1
ATOM 662 C CA . ILE A 1 85 ? -5.884 14.423 29.260 1.00 67.19 85 ILE A CA 1
ATOM 663 C C . ILE A 1 85 ? -6.089 14.153 27.782 1.00 67.19 85 ILE A C 1
ATOM 665 O O . ILE A 1 85 ? -7.073 14.558 27.168 1.00 67.19 85 ILE A O 1
ATOM 669 N N . ARG A 1 86 ? -5.177 13.340 27.244 1.00 67.94 86 ARG A N 1
ATOM 670 C CA . ARG A 1 86 ? -5.427 12.532 26.055 1.00 67.94 86 ARG A CA 1
ATOM 671 C C . ARG A 1 86 ? -6.012 11.200 26.526 1.00 67.94 86 ARG A C 1
ATOM 673 O O . ARG A 1 86 ? -5.272 10.429 27.135 1.00 67.94 86 ARG A O 1
ATOM 680 N N . PRO A 1 87 ? -7.311 10.931 26.306 1.00 63.72 87 PRO A N 1
ATOM 681 C CA . PRO A 1 87 ? -7.911 9.672 26.724 1.00 63.72 87 PRO A CA 1
ATOM 682 C C . PRO A 1 87 ? -7.155 8.495 26.100 1.00 63.72 87 PRO A C 1
ATOM 684 O O . PRO A 1 87 ? -6.933 8.462 24.888 1.00 63.72 87 PRO A O 1
ATOM 687 N N . ILE A 1 88 ? -6.742 7.543 26.935 1.00 65.56 88 ILE A N 1
ATOM 688 C CA . ILE A 1 88 ? -6.020 6.348 26.498 1.00 65.56 88 ILE A CA 1
ATOM 689 C C . ILE A 1 88 ? -7.055 5.263 26.203 1.00 65.56 88 ILE A C 1
ATOM 691 O O . ILE A 1 88 ? -7.774 4.810 27.093 1.00 65.56 88 ILE A O 1
ATOM 695 N N . CYS A 1 89 ? -7.145 4.849 24.940 1.00 63.41 89 CYS A N 1
ATOM 696 C CA . CYS A 1 89 ? -7.976 3.713 24.558 1.00 63.41 89 CYS A CA 1
ATOM 697 C C . CYS A 1 89 ? -7.385 2.429 25.154 1.00 63.41 89 CYS A C 1
ATOM 699 O O . CYS A 1 89 ? -6.221 2.120 24.907 1.00 63.41 89 CYS A O 1
ATOM 701 N N . VAL A 1 90 ? -8.185 1.678 25.918 1.00 63.09 90 VAL A N 1
ATOM 702 C CA . VAL A 1 90 ? -7.743 0.428 26.566 1.00 63.09 90 VAL A CA 1
ATOM 703 C C . VAL A 1 90 ? -7.958 -0.794 25.656 1.00 63.09 90 VAL A C 1
ATOM 705 O O . VAL A 1 90 ? -7.846 -1.935 26.100 1.00 63.09 90 VAL A O 1
ATOM 708 N N . ALA A 1 91 ? -8.283 -0.583 24.373 1.00 57.78 91 ALA A N 1
ATOM 709 C CA . ALA A 1 91 ? -8.494 -1.673 23.428 1.00 57.78 91 ALA A CA 1
ATOM 710 C C . ALA A 1 91 ? -7.217 -2.523 23.293 1.00 57.78 91 ALA A C 1
ATOM 712 O O . ALA A 1 91 ? -6.130 -2.011 23.023 1.00 57.78 91 ALA A O 1
ATOM 713 N N . LEU A 1 92 ? -7.400 -3.825 23.527 1.00 51.78 92 LEU A N 1
ATOM 714 C CA . LEU A 1 92 ? -6.409 -4.894 23.640 1.00 51.78 92 LEU A CA 1
ATOM 715 C C . LEU A 1 92 ? -5.196 -4.727 22.709 1.00 51.78 92 LEU A C 1
ATOM 717 O O . LEU A 1 92 ? -5.331 -4.376 21.537 1.00 51.78 92 LEU A O 1
ATOM 721 N N . GLU A 1 93 ? -4.013 -5.125 23.186 1.00 48.62 93 GLU A N 1
ATOM 722 C CA . GLU A 1 93 ? -2.758 -5.160 22.410 1.00 48.62 93 GLU A CA 1
ATOM 723 C C . GLU A 1 93 ? -2.893 -5.878 21.050 1.00 48.62 93 GLU A C 1
ATOM 725 O O . GLU A 1 93 ? -2.152 -5.585 20.110 1.00 48.62 93 GLU A O 1
ATOM 730 N N . ARG A 1 94 ? -3.882 -6.774 20.913 1.00 44.66 94 ARG A N 1
ATOM 731 C CA . ARG A 1 94 ? -4.220 -7.478 19.667 1.00 44.66 94 ARG A CA 1
ATOM 732 C C . ARG A 1 94 ? -4.936 -6.617 18.614 1.00 44.66 94 ARG A C 1
ATOM 734 O O . ARG A 1 94 ? -4.803 -6.916 17.432 1.00 44.66 94 ARG A O 1
ATOM 741 N N . GLU A 1 95 ? -5.631 -5.549 19.008 1.00 46.66 95 GLU A N 1
ATOM 742 C CA . GLU A 1 95 ? -6.342 -4.619 18.108 1.00 46.66 95 GLU A CA 1
ATOM 743 C C . GLU A 1 95 ? -5.746 -3.202 18.074 1.00 46.66 95 GLU A C 1
ATOM 745 O O . GLU A 1 95 ? -6.143 -2.377 17.246 1.00 46.66 95 GLU A O 1
ATOM 750 N N . ALA A 1 96 ? -4.689 -2.944 18.853 1.00 50.22 96 ALA A N 1
ATOM 751 C CA . ALA A 1 96 ? -3.877 -1.721 18.813 1.00 50.22 96 ALA A CA 1
ATOM 752 C C . ALA A 1 96 ? -3.318 -1.364 17.412 1.00 50.22 96 ALA A C 1
ATOM 754 O O . ALA A 1 96 ? -2.750 -0.288 17.212 1.00 50.22 96 ALA A O 1
ATOM 755 N N . TYR A 1 97 ? -3.463 -2.250 16.422 1.00 45.09 97 TYR A N 1
ATOM 756 C CA . TYR A 1 97 ? -3.180 -1.982 15.014 1.00 45.09 97 TYR A CA 1
ATOM 757 C C . TYR A 1 97 ? -4.134 -0.937 14.402 1.00 45.09 97 TYR A C 1
ATOM 759 O O . TYR A 1 97 ? -3.690 -0.097 13.622 1.00 45.09 97 TYR A O 1
ATOM 767 N N . LEU A 1 98 ? -5.417 -0.918 14.791 1.00 46.56 98 LEU A N 1
ATOM 768 C CA . LEU A 1 98 ? -6.40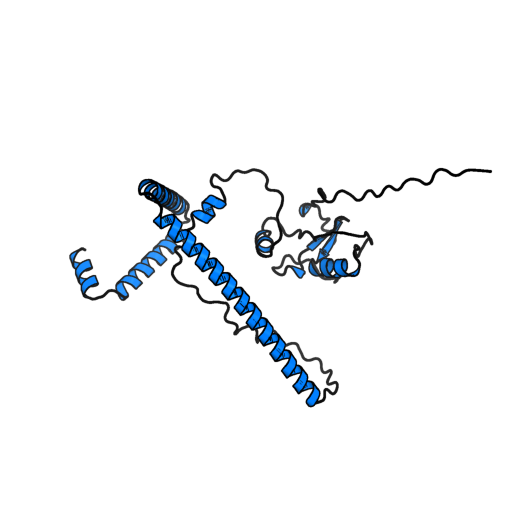9 0.015 14.235 1.00 46.56 98 LEU A CA 1
ATOM 769 C C . LEU A 1 98 ? -6.269 1.435 14.809 1.00 46.56 98 LEU A C 1
ATOM 771 O O . LEU A 1 98 ? -6.351 2.406 14.057 1.00 46.56 98 LEU A O 1
ATOM 775 N N . CYS A 1 99 ? -5.928 1.572 16.097 1.00 43.47 99 CYS A N 1
ATOM 776 C CA . CYS A 1 99 ? -5.611 2.875 16.706 1.00 43.47 99 CYS A CA 1
ATOM 777 C C . CYS A 1 99 ? -4.344 3.520 16.107 1.00 43.47 99 CYS A C 1
ATOM 779 O O . CYS A 1 99 ? -4.250 4.744 15.995 1.00 43.47 99 CYS A O 1
ATOM 781 N N . ARG A 1 100 ? -3.375 2.702 15.668 1.00 43.25 100 ARG A N 1
ATOM 782 C CA . ARG A 1 100 ? -2.080 3.151 15.126 1.00 43.25 100 ARG A CA 1
ATOM 783 C C . ARG A 1 100 ? -2.209 3.937 13.816 1.00 43.25 100 ARG A C 1
ATOM 785 O O . ARG A 1 100 ? -1.379 4.797 13.534 1.00 43.25 100 ARG A O 1
ATOM 792 N N . HIS A 1 101 ? -3.253 3.672 13.031 1.00 47.84 101 HIS A N 1
ATOM 793 C CA . HIS A 1 101 ? -3.476 4.326 11.739 1.00 47.84 101 HIS A CA 1
ATOM 794 C C . HIS A 1 101 ? -4.193 5.684 11.829 1.00 47.84 101 HIS A C 1
ATOM 796 O O . HIS A 1 101 ? -4.248 6.392 10.826 1.00 47.84 101 HIS A O 1
ATOM 802 N N . GLN A 1 102 ? -4.674 6.087 13.013 1.00 49.88 102 GLN A N 1
ATOM 803 C CA . GLN A 1 102 ? -5.350 7.376 13.235 1.00 49.88 102 GLN A CA 1
ATOM 804 C C . GLN A 1 102 ? -4.499 8.404 14.010 1.00 49.88 102 GLN A C 1
ATOM 806 O O . GLN A 1 102 ? -5.004 9.454 14.391 1.00 49.88 102 GLN A O 1
ATOM 811 N N . GLY A 1 103 ? -3.196 8.151 14.203 1.00 39.31 103 GLY A N 1
ATOM 812 C CA . GLY A 1 103 ? -2.252 9.153 14.730 1.00 39.31 103 GLY A CA 1
ATOM 813 C C . GLY A 1 103 ? -2.009 9.133 16.244 1.00 39.31 103 GLY A C 1
ATOM 814 O O . GLY A 1 103 ? -1.495 10.111 16.782 1.00 39.31 103 GLY A O 1
ATOM 815 N N . PHE A 1 104 ? -2.318 8.032 16.931 1.00 46.12 104 PHE A N 1
ATOM 816 C CA . PHE A 1 104 ? -2.038 7.872 18.363 1.00 46.12 104 PHE A CA 1
ATOM 817 C C . PHE A 1 104 ? -0.758 7.051 18.600 1.00 46.12 104 PHE A C 1
ATOM 819 O O . PHE A 1 104 ? -0.522 6.037 17.941 1.00 46.12 104 PHE A O 1
ATOM 826 N N . ALA A 1 105 ? 0.094 7.514 19.521 1.00 35.44 105 ALA A N 1
ATOM 827 C CA . ALA A 1 105 ? 1.402 6.922 19.800 1.00 35.44 105 ALA A CA 1
ATOM 828 C C . ALA A 1 105 ? 1.300 5.765 20.814 1.00 35.44 105 ALA A C 1
ATOM 830 O O . ALA A 1 105 ? 0.732 5.967 21.886 1.00 35.44 105 ALA A O 1
ATOM 831 N N . PRO A 1 106 ? 1.880 4.582 20.537 1.00 38.69 106 PRO A N 1
ATOM 832 C CA . PRO A 1 106 ? 2.098 3.563 21.557 1.00 38.69 106 PRO A CA 1
ATOM 833 C C . PRO A 1 106 ? 3.437 3.801 22.277 1.00 38.69 106 PRO A C 1
ATOM 835 O O . PRO A 1 106 ? 4.451 4.062 21.626 1.00 38.69 106 PRO A O 1
ATOM 838 N N . LEU A 1 107 ? 3.464 3.652 23.604 1.00 37.22 107 LEU A N 1
ATOM 839 C CA . LEU A 1 107 ? 4.699 3.559 24.390 1.00 37.22 107 LEU A CA 1
ATOM 840 C C . LEU A 1 107 ? 4.727 2.235 25.163 1.00 37.22 107 LEU A C 1
ATOM 842 O O . LEU A 1 107 ? 3.764 1.901 25.845 1.00 37.22 107 LEU A O 1
ATOM 846 N N . GLY A 1 108 ? 5.852 1.519 25.049 1.00 39.16 108 GLY A N 1
ATOM 847 C CA . GLY A 1 108 ? 6.186 0.323 25.831 1.00 39.16 108 GLY A CA 1
ATOM 848 C C . GLY A 1 108 ? 6.234 -0.975 25.017 1.00 39.16 108 GLY A C 1
ATOM 849 O O . GLY A 1 108 ? 5.247 -1.694 24.945 1.00 39.16 108 GLY A O 1
ATOM 850 N N . GLN A 1 109 ? 7.389 -1.307 24.424 1.00 42.03 109 GLN A N 1
ATOM 851 C CA . GLN A 1 109 ? 7.684 -2.660 23.927 1.00 42.03 109 GLN A CA 1
ATOM 852 C C . GLN A 1 109 ? 8.644 -3.358 24.895 1.00 42.03 109 GLN A C 1
ATOM 854 O O . GLN A 1 109 ? 9.741 -2.862 25.152 1.00 42.03 109 GLN A O 1
ATOM 859 N N . SER A 1 110 ? 8.236 -4.518 25.412 1.00 36.78 110 SER A N 1
ATOM 860 C CA . SER A 1 110 ? 9.127 -5.481 26.061 1.00 36.78 110 SER A CA 1
ATOM 861 C C . SER A 1 110 ? 10.043 -6.124 25.017 1.00 36.78 110 SER A C 1
ATOM 863 O O . SER A 1 110 ? 9.582 -6.519 23.946 1.00 36.78 110 SER A O 1
ATOM 865 N N . GLN A 1 111 ? 11.329 -6.234 25.344 1.00 36.19 111 GLN A N 1
ATOM 866 C CA . GLN A 1 111 ? 12.386 -6.733 24.468 1.00 36.19 111 GLN A CA 1
ATOM 867 C C . GLN A 1 111 ? 12.159 -8.188 24.033 1.00 36.19 111 GLN A C 1
ATOM 869 O O . GLN A 1 111 ? 12.375 -9.125 24.796 1.00 36.19 111 GLN A O 1
ATOM 874 N N . VAL A 1 112 ? 11.808 -8.371 22.765 1.00 35.53 112 VAL A N 1
ATOM 875 C CA . VAL A 1 112 ? 12.236 -9.527 21.973 1.00 35.53 112 VAL A CA 1
ATOM 876 C C . VAL A 1 112 ? 12.780 -8.914 20.693 1.00 35.53 112 VAL A C 1
ATOM 878 O O . VAL A 1 112 ? 12.000 -8.373 19.912 1.00 35.53 112 VAL A O 1
ATOM 881 N N . GLU A 1 113 ? 14.103 -8.872 20.521 1.00 35.31 113 GLU A N 1
ATOM 882 C CA . GLU A 1 113 ? 14.691 -8.288 19.313 1.00 35.31 113 GLU A CA 1
ATOM 883 C C . GLU A 1 113 ? 14.303 -9.134 18.092 1.00 35.31 113 GLU A C 1
ATOM 885 O O . GLU A 1 113 ? 14.672 -10.311 18.015 1.00 35.31 113 GLU A O 1
ATOM 890 N N . PRO A 1 114 ? 13.564 -8.582 17.115 1.00 42.16 114 PRO A N 1
ATOM 891 C CA . PRO A 1 114 ? 13.440 -9.235 15.829 1.00 42.16 114 PRO A CA 1
ATOM 892 C C . PRO A 1 114 ? 14.792 -9.145 15.112 1.00 42.16 114 PRO A C 1
ATOM 894 O O . PRO A 1 114 ? 15.404 -8.082 15.057 1.00 42.16 114 PRO A O 1
ATOM 897 N N . LEU A 1 115 ? 15.226 -10.250 14.496 1.00 49.34 115 LEU A N 1
ATOM 898 C CA . LEU A 1 115 ? 16.451 -10.367 13.678 1.00 49.34 115 LEU A CA 1
ATOM 899 C C . LEU A 1 115 ? 16.539 -9.376 12.493 1.00 49.34 115 LEU A C 1
ATOM 901 O O . LEU A 1 115 ? 17.528 -9.382 11.765 1.00 49.34 115 LEU A O 1
ATOM 905 N N . PHE A 1 116 ? 15.519 -8.538 12.290 1.00 48.34 116 PHE A N 1
ATOM 906 C CA . PHE A 1 116 ? 15.450 -7.501 11.268 1.00 48.34 116 PHE A CA 1
ATOM 907 C C . PHE A 1 116 ? 14.714 -6.278 11.827 1.00 48.34 116 PHE A C 1
ATOM 909 O O . PHE A 1 116 ? 13.644 -6.417 12.428 1.00 48.34 116 PHE A O 1
ATOM 916 N N . SER A 1 117 ? 15.255 -5.075 11.607 1.00 51.34 117 SER A N 1
ATOM 917 C CA . SER A 1 117 ? 14.572 -3.836 11.984 1.00 51.34 117 SER A CA 1
ATOM 918 C C . SER A 1 117 ? 13.275 -3.690 11.187 1.00 51.34 117 SER A C 1
ATOM 920 O O . SER A 1 117 ? 13.223 -4.013 10.001 1.00 51.34 117 SER A O 1
ATOM 922 N N . ALA A 1 118 ? 12.227 -3.123 11.790 1.00 50.44 118 ALA A N 1
ATOM 923 C CA . ALA A 1 118 ? 11.004 -2.762 11.065 1.00 50.44 118 ALA A CA 1
ATOM 924 C C . ALA A 1 118 ? 11.290 -1.843 9.858 1.00 50.44 118 ALA A C 1
ATOM 926 O O . ALA A 1 118 ? 10.567 -1.874 8.864 1.00 50.44 118 ALA A O 1
ATOM 927 N N . LYS A 1 119 ? 12.381 -1.066 9.925 1.00 53.78 119 LYS A N 1
ATOM 928 C CA . LYS A 1 119 ? 12.888 -0.261 8.811 1.00 53.78 119 LYS A CA 1
ATOM 929 C C . LYS A 1 119 ? 13.471 -1.124 7.688 1.00 53.78 119 LYS A C 1
ATOM 931 O O . LYS A 1 119 ? 13.207 -0.841 6.527 1.00 53.78 119 LYS A O 1
ATOM 936 N N . ASP A 1 120 ? 14.175 -2.201 8.032 1.00 52.97 120 ASP A N 1
ATOM 937 C CA . ASP A 1 120 ? 14.728 -3.144 7.057 1.00 52.97 120 ASP A CA 1
ATOM 938 C C . ASP A 1 120 ? 13.617 -3.920 6.351 1.00 52.97 120 ASP A C 1
ATOM 940 O O . ASP A 1 120 ? 13.741 -4.189 5.169 1.00 52.97 120 ASP A O 1
ATOM 944 N N . VAL A 1 121 ? 12.509 -4.239 7.031 1.00 54.75 121 VAL A N 1
ATOM 945 C CA . VAL A 1 121 ? 11.349 -4.904 6.404 1.00 54.75 121 VAL A CA 1
ATOM 946 C C . VAL A 1 121 ? 10.592 -3.949 5.470 1.00 54.75 121 VAL A C 1
ATOM 948 O O . VAL A 1 121 ? 10.201 -4.349 4.373 1.00 54.75 121 VAL A O 1
ATOM 951 N N . ALA A 1 122 ? 10.414 -2.685 5.870 1.00 56.03 122 ALA A N 1
ATOM 952 C CA . ALA A 1 122 ? 9.714 -1.674 5.072 1.00 56.03 122 ALA A CA 1
ATOM 953 C C . ALA A 1 122 ? 10.505 -1.220 3.831 1.00 56.03 122 ALA A C 1
ATOM 955 O O . ALA A 1 122 ? 9.904 -1.008 2.783 1.00 56.03 122 ALA A O 1
ATOM 956 N N . ASP A 1 123 ? 11.835 -1.122 3.928 1.00 51.50 123 ASP A N 1
ATOM 957 C CA . ASP A 1 123 ? 12.720 -0.833 2.788 1.00 51.50 123 ASP A CA 1
ATOM 958 C C . ASP A 1 123 ? 12.921 -2.064 1.872 1.00 51.50 123 ASP A C 1
ATOM 960 O O . ASP A 1 123 ? 13.495 -1.944 0.792 1.00 51.50 123 ASP A O 1
ATOM 964 N N . PHE A 1 124 ? 12.484 -3.255 2.303 1.00 52.38 124 PHE A N 1
ATOM 965 C CA . PHE A 1 124 ? 12.700 -4.529 1.612 1.00 52.38 124 PHE A CA 1
ATOM 966 C C . PHE A 1 124 ? 11.457 -5.048 0.874 1.00 52.38 124 PHE A C 1
ATOM 968 O O . PHE A 1 124 ? 11.583 -5.707 -0.163 1.00 52.38 124 PHE A O 1
ATOM 975 N N . MET A 1 125 ? 10.252 -4.743 1.369 1.00 45.91 125 MET A N 1
ATOM 976 C CA . MET A 1 125 ? 9.006 -4.931 0.619 1.00 45.91 125 MET A CA 1
ATOM 977 C C . MET A 1 125 ? 8.871 -3.825 -0.435 1.00 45.91 125 MET A C 1
ATOM 979 O O . MET A 1 125 ? 7.982 -2.979 -0.366 1.00 45.91 125 MET A O 1
ATOM 983 N N . ASP A 1 126 ? 9.784 -3.844 -1.411 1.00 43.72 126 ASP A N 1
ATOM 984 C CA . ASP A 1 126 ? 9.604 -3.162 -2.686 1.00 43.72 126 ASP A CA 1
ATOM 985 C C . ASP A 1 126 ? 8.214 -3.530 -3.210 1.00 43.72 126 ASP A C 1
ATOM 987 O O . ASP A 1 126 ? 7.895 -4.710 -3.386 1.00 43.72 126 ASP A O 1
ATOM 991 N N . ALA A 1 127 ? 7.393 -2.504 -3.421 1.00 43.19 127 ALA A N 1
ATOM 992 C CA . ALA A 1 127 ? 6.086 -2.579 -4.045 1.00 43.19 127 ALA A CA 1
ATOM 993 C C . ALA A 1 127 ? 6.219 -3.064 -5.502 1.00 43.19 127 ALA A C 1
ATOM 995 O O . ALA A 1 127 ? 6.087 -2.293 -6.442 1.00 43.19 127 ALA A O 1
ATOM 996 N N . GLU A 1 128 ? 6.489 -4.353 -5.700 1.00 43.62 128 GLU A N 1
ATOM 997 C CA . GLU A 1 128 ? 6.166 -5.074 -6.932 1.00 43.62 128 GLU A CA 1
ATOM 998 C C . GLU A 1 128 ? 4.702 -5.537 -6.852 1.00 43.62 128 GLU A C 1
ATOM 1000 O O . GLU A 1 128 ? 4.413 -6.726 -6.908 1.00 43.62 128 GLU A O 1
ATOM 1005 N N . ASP A 1 129 ? 3.791 -4.572 -6.710 1.00 40.34 129 ASP A N 1
ATOM 1006 C CA . ASP A 1 129 ? 2.361 -4.705 -7.014 1.00 40.34 129 ASP A CA 1
ATOM 1007 C C . ASP A 1 129 ? 1.990 -3.605 -8.033 1.00 40.34 129 ASP A C 1
ATOM 1009 O O . ASP A 1 129 ? 1.082 -2.797 -7.843 1.00 40.34 129 ASP A O 1
ATOM 1013 N N . ASP A 1 130 ? 2.729 -3.570 -9.146 1.00 47.09 130 ASP A N 1
ATOM 1014 C CA . ASP A 1 130 ? 2.331 -2.895 -10.387 1.00 47.09 130 ASP A CA 1
ATOM 1015 C C . ASP A 1 130 ? 1.319 -3.778 -11.148 1.00 47.09 130 ASP A C 1
ATOM 1017 O O . ASP A 1 130 ? 1.618 -4.305 -12.211 1.00 47.09 130 ASP A O 1
ATOM 1021 N N . GLU A 1 131 ? 0.140 -4.018 -10.571 1.00 49.31 131 GLU A N 1
ATOM 1022 C CA . GLU A 1 131 ? -1.141 -4.223 -11.274 1.00 49.31 131 GLU A CA 1
ATOM 1023 C C . GLU A 1 131 ? -2.227 -4.658 -10.278 1.00 49.31 131 GLU A C 1
ATOM 1025 O O . GLU A 1 131 ? -2.079 -5.635 -9.553 1.00 49.31 131 GLU A O 1
ATOM 1030 N N . ALA A 1 132 ? -3.379 -3.986 -10.357 1.00 45.09 132 ALA A N 1
ATOM 1031 C CA . ALA A 1 132 ? -4.667 -4.374 -9.775 1.00 45.09 132 ALA A CA 1
ATOM 1032 C C . ALA A 1 132 ? -4.910 -4.073 -8.284 1.00 45.09 132 ALA A C 1
ATOM 1034 O O . ALA A 1 132 ? -5.067 -4.974 -7.470 1.00 45.09 132 ALA A O 1
ATOM 1035 N N . THR A 1 133 ? -5.144 -2.796 -7.956 1.00 42.97 133 THR A N 1
ATOM 1036 C CA . THR A 1 133 ? -6.443 -2.332 -7.399 1.00 42.97 133 THR A CA 1
ATOM 1037 C C . THR A 1 133 ? -6.476 -0.803 -7.272 1.00 42.97 133 THR A C 1
ATOM 1039 O O . THR A 1 133 ? -6.570 -0.228 -6.194 1.00 42.97 133 THR A O 1
ATOM 1042 N N . ALA A 1 134 ? -6.494 -0.104 -8.410 1.00 38.31 134 ALA A N 1
ATOM 1043 C CA . ALA A 1 134 ? -7.042 1.253 -8.472 1.00 38.31 134 ALA A CA 1
ATOM 1044 C C . ALA A 1 134 ? -8.582 1.186 -8.527 1.00 38.31 134 ALA A C 1
ATOM 1046 O O . ALA A 1 134 ? -9.219 1.688 -9.447 1.00 38.31 134 ALA A O 1
ATOM 1047 N N . ALA A 1 135 ? -9.184 0.506 -7.554 1.00 38.94 135 ALA A N 1
ATOM 1048 C CA . ALA A 1 135 ? -10.582 0.686 -7.215 1.00 38.94 135 ALA A CA 1
ATOM 1049 C C . ALA A 1 135 ? -10.572 1.476 -5.910 1.00 38.94 135 ALA A C 1
ATOM 1051 O O . ALA A 1 135 ? -10.572 0.910 -4.820 1.00 38.94 135 ALA A O 1
ATOM 1052 N N . GLY A 1 136 ? -10.493 2.805 -6.028 1.00 42.72 136 GLY A N 1
ATOM 1053 C CA . GLY A 1 136 ? -10.908 3.657 -4.920 1.00 42.72 136 GLY A CA 1
ATOM 1054 C C . GLY A 1 136 ? -12.328 3.259 -4.496 1.00 42.72 136 GLY A C 1
ATOM 1055 O O . GLY A 1 136 ? -13.072 2.726 -5.330 1.00 42.72 136 GLY A O 1
ATOM 1056 N N . PRO A 1 137 ? -12.716 3.474 -3.229 1.00 39.97 137 PRO A N 1
ATOM 1057 C CA . PRO A 1 137 ? -14.084 3.223 -2.802 1.00 39.97 137 PRO A CA 1
ATOM 1058 C C . PRO A 1 137 ? -15.022 3.950 -3.768 1.00 39.97 137 PRO A C 1
ATOM 1060 O O . PRO A 1 137 ? -14.981 5.176 -3.890 1.00 39.97 137 PRO A O 1
ATOM 1063 N N . ARG A 1 138 ? -15.806 3.176 -4.530 1.00 43.84 138 ARG A N 1
ATOM 1064 C CA . ARG A 1 138 ? -16.859 3.721 -5.380 1.00 43.84 138 ARG A CA 1
ATOM 1065 C C . ARG A 1 138 ? -17.801 4.462 -4.444 1.00 43.84 138 ARG A C 1
ATOM 1067 O O . ARG A 1 138 ? -18.410 3.863 -3.567 1.00 43.84 138 ARG A O 1
ATOM 1074 N N . THR A 1 139 ? -17.924 5.764 -4.642 1.00 50.22 139 THR A N 1
ATOM 1075 C CA . THR A 1 139 ? -18.830 6.650 -3.903 1.00 50.22 139 THR A CA 1
ATOM 1076 C C . THR A 1 139 ? -20.314 6.363 -4.188 1.00 50.22 139 THR A C 1
ATOM 1078 O O . THR A 1 139 ? -21.166 7.187 -3.872 1.00 50.22 139 THR A O 1
ATOM 1081 N N . SER A 1 140 ? -20.652 5.210 -4.780 1.00 46.44 140 SER A N 1
ATOM 1082 C CA . SER A 1 140 ? -22.027 4.819 -5.092 1.00 46.44 140 SER A CA 1
ATOM 1083 C C . SER A 1 140 ? -22.826 4.362 -3.870 1.00 46.44 140 SER A C 1
ATOM 1085 O O . SER A 1 140 ? -24.046 4.471 -3.904 1.00 46.44 140 SER A O 1
ATOM 1087 N N . ASP A 1 141 ? -22.172 3.949 -2.779 1.00 45.66 141 ASP A N 1
ATOM 1088 C CA . ASP A 1 141 ? -22.863 3.276 -1.661 1.00 45.66 141 ASP A CA 1
ATOM 1089 C C . ASP A 1 141 ? -23.139 4.189 -0.451 1.00 45.66 141 ASP A C 1
ATOM 1091 O O . ASP A 1 141 ? -23.635 3.743 0.578 1.00 45.66 141 ASP A O 1
ATOM 1095 N N . VAL A 1 142 ? -22.886 5.498 -0.563 1.00 50.12 142 VAL A N 1
ATOM 1096 C CA . VAL A 1 142 ? -23.220 6.472 0.503 1.00 50.12 142 VAL A CA 1
ATOM 1097 C C . VAL A 1 142 ? -24.700 6.891 0.450 1.00 50.12 142 VAL A C 1
ATOM 1099 O O . VAL A 1 142 ? -25.201 7.557 1.352 1.00 50.12 142 VAL A O 1
ATOM 1102 N N . ARG A 1 143 ? -25.442 6.491 -0.592 1.00 50.00 143 ARG A N 1
ATOM 1103 C CA . ARG A 1 143 ? -26.825 6.945 -0.808 1.00 50.00 143 ARG A CA 1
ATOM 1104 C C . ARG A 1 143 ? -27.890 6.118 -0.075 1.00 50.00 143 ARG A C 1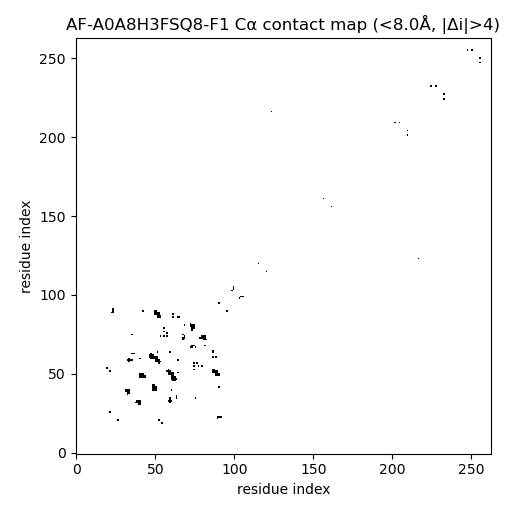
ATOM 1106 O O . ARG A 1 143 ? -29.026 6.572 -0.002 1.00 50.00 143 ARG A O 1
ATOM 1113 N N . GLU A 1 144 ? -27.546 4.964 0.499 1.00 50.53 144 GLU A N 1
ATOM 1114 C CA . GLU A 1 144 ? -28.529 4.071 1.146 1.00 50.53 144 GLU A CA 1
ATOM 1115 C C . GLU A 1 144 ? -28.571 4.155 2.683 1.00 50.53 144 GLU A C 1
ATOM 1117 O O . GLU A 1 144 ? -29.511 3.651 3.291 1.00 50.53 144 GLU A O 1
ATOM 1122 N N . LEU A 1 145 ? -27.628 4.850 3.331 1.00 50.09 145 LEU A N 1
ATOM 1123 C CA . LEU A 1 145 ? -27.573 4.947 4.802 1.00 50.09 145 LEU A CA 1
ATOM 1124 C C . LEU A 1 145 ? -28.350 6.135 5.403 1.00 50.09 145 LEU A C 1
ATOM 1126 O O . LEU A 1 145 ? -28.354 6.306 6.618 1.00 50.09 145 LEU A O 1
ATOM 1130 N N . PHE A 1 146 ? -29.040 6.932 4.582 1.00 48.53 146 PHE A N 1
ATOM 1131 C CA . PHE A 1 146 ? -29.840 8.086 5.028 1.00 48.53 146 PHE A CA 1
ATOM 1132 C C . PHE A 1 146 ? -31.357 7.881 4.891 1.00 48.53 146 PHE A C 1
ATOM 1134 O O . PHE A 1 146 ? -32.108 8.849 4.818 1.00 48.53 146 PHE A O 1
ATOM 1141 N N . ASN A 1 147 ? -31.834 6.635 4.896 1.00 48.38 147 ASN A N 1
ATOM 1142 C CA . ASN A 1 147 ? -33.258 6.359 5.100 1.00 48.38 147 ASN A CA 1
ATOM 1143 C C . ASN A 1 147 ? -33.549 6.282 6.605 1.00 48.38 147 ASN A C 1
ATOM 1145 O O . ASN A 1 147 ? -33.778 5.211 7.163 1.00 48.38 147 ASN A O 1
ATOM 1149 N N . THR A 1 148 ? -33.500 7.431 7.279 1.00 51.16 148 THR A N 1
ATOM 1150 C CA . THR A 1 148 ? -34.086 7.570 8.616 1.00 51.16 148 THR A CA 1
ATOM 1151 C C . THR A 1 148 ? -35.610 7.513 8.497 1.00 51.16 148 THR A C 1
ATOM 1153 O O . THR A 1 148 ? -36.150 8.157 7.595 1.00 51.16 148 THR A O 1
ATOM 1156 N N . PRO A 1 149 ? -36.325 6.799 9.383 1.00 44.69 149 PRO A N 1
ATOM 1157 C CA . PRO A 1 149 ? -37.777 6.872 9.427 1.00 44.69 149 PRO A CA 1
ATOM 1158 C C . PRO A 1 149 ? -38.170 8.309 9.773 1.00 44.69 149 PRO A C 1
ATOM 1160 O O . PRO A 1 149 ? -37.856 8.812 10.852 1.00 44.69 149 PRO A O 1
ATOM 1163 N N . THR A 1 150 ? -38.804 8.981 8.816 1.00 49.88 150 THR A N 1
ATOM 1164 C CA . THR A 1 150 ? -39.450 10.278 8.992 1.00 49.88 150 THR A CA 1
ATOM 1165 C C . THR A 1 150 ? -40.529 10.115 10.055 1.00 49.88 150 THR A C 1
ATOM 1167 O O . THR A 1 150 ? -41.586 9.549 9.801 1.00 49.88 150 THR A O 1
ATOM 1170 N N . LEU A 1 151 ? -40.231 10.550 11.278 1.00 49.62 151 LEU A N 1
ATOM 1171 C CA . LEU A 1 151 ? -41.261 10.838 12.265 1.00 49.62 151 LEU A CA 1
ATOM 1172 C C . LEU A 1 151 ? -41.984 12.098 11.788 1.00 49.62 151 LEU A C 1
ATOM 1174 O O . LEU A 1 151 ? -41.337 13.123 11.568 1.00 49.62 151 LEU A O 1
ATOM 1178 N N . ASP A 1 152 ? -43.299 11.983 11.608 1.00 48.50 152 ASP A N 1
ATOM 1179 C CA . ASP A 1 152 ? -44.221 13.024 11.149 1.00 48.50 152 ASP A CA 1
ATOM 1180 C C . ASP A 1 152 ? -44.267 14.218 12.120 1.00 48.50 152 ASP A C 1
ATOM 1182 O O . ASP A 1 152 ? -45.187 14.395 12.916 1.00 48.50 152 ASP A O 1
ATOM 1186 N N . LEU A 1 153 ? -43.238 15.054 12.057 1.00 55.38 153 LEU A N 1
ATOM 1187 C CA . LEU A 1 153 ? -43.236 16.433 12.526 1.00 55.38 153 LEU A CA 1
ATOM 1188 C C . LEU A 1 153 ? -43.259 17.319 11.277 1.00 55.38 153 LEU A C 1
ATOM 1190 O O . LEU A 1 153 ? -42.282 17.988 10.948 1.00 55.38 153 LEU A O 1
ATOM 1194 N N . GLU A 1 154 ? -44.385 17.292 10.557 1.00 48.31 154 GLU A N 1
ATOM 1195 C CA . GLU A 1 154 ? -44.721 18.262 9.508 1.00 48.31 154 GLU A CA 1
ATOM 1196 C C . GLU A 1 154 ? -44.987 19.632 10.155 1.00 48.31 154 GLU A C 1
ATOM 1198 O O . GLU A 1 154 ? -46.109 20.125 10.229 1.00 48.31 154 GLU A O 1
ATOM 1203 N N . ALA A 1 155 ? -43.930 20.243 10.687 1.00 56.72 155 ALA A N 1
ATOM 1204 C CA . ALA A 1 155 ? -43.914 21.656 11.009 1.00 56.72 155 ALA A CA 1
ATOM 1205 C C . ALA A 1 155 ? -43.579 22.420 9.723 1.00 56.72 155 ALA A C 1
ATOM 1207 O O . ALA A 1 155 ? -42.480 22.315 9.184 1.00 56.72 155 ALA A O 1
ATOM 1208 N N . GLU A 1 156 ? -44.581 23.145 9.238 1.00 59.34 156 GLU A N 1
ATOM 1209 C CA . GLU A 1 156 ? -44.617 24.137 8.161 1.00 59.34 156 GLU A CA 1
ATOM 1210 C C . GLU A 1 156 ? -43.269 24.831 7.846 1.00 59.34 156 GLU A C 1
ATOM 1212 O O . GLU A 1 156 ? -43.016 25.966 8.249 1.00 59.34 156 GLU A O 1
ATOM 1217 N N . MET A 1 157 ? -42.396 24.185 7.066 1.00 53.03 157 MET A N 1
ATOM 1218 C CA . MET A 1 157 ? -41.285 24.872 6.402 1.00 53.03 157 MET A CA 1
ATOM 1219 C C . MET A 1 157 ? -41.771 25.441 5.073 1.00 53.03 157 MET A C 1
ATOM 1221 O O . MET A 1 157 ? -42.267 24.722 4.203 1.00 53.03 157 MET A O 1
ATOM 1225 N N . THR A 1 158 ? -41.609 26.750 4.898 1.00 71.06 158 THR A N 1
ATOM 1226 C CA . THR A 1 158 ? -42.032 27.429 3.670 1.00 71.06 158 THR A CA 1
ATOM 1227 C C . THR A 1 158 ? -41.187 26.973 2.464 1.00 71.06 158 THR A C 1
ATOM 1229 O O . THR A 1 158 ? -39.985 26.717 2.602 1.00 71.06 158 THR A O 1
ATOM 1232 N N . PRO A 1 159 ? -41.755 26.904 1.243 1.00 62.50 159 PRO A N 1
ATOM 1233 C CA . PRO A 1 159 ? -41.023 26.510 0.032 1.00 62.50 159 PRO A CA 1
ATOM 1234 C C . PRO A 1 159 ? -39.782 27.365 -0.282 1.00 62.50 159 PRO A C 1
ATOM 1236 O O . PRO A 1 159 ? -38.898 26.913 -1.011 1.00 62.50 159 PRO A O 1
ATOM 1239 N N . GLU A 1 160 ? -39.703 28.589 0.247 1.00 58.94 160 GLU A N 1
ATOM 1240 C CA . GLU A 1 160 ? -38.535 29.471 0.129 1.00 58.94 160 GLU A CA 1
ATOM 1241 C C . GLU A 1 160 ? -37.393 29.075 1.074 1.00 58.94 160 GLU A C 1
ATOM 1243 O O . GLU A 1 160 ? -36.241 29.066 0.640 1.00 58.94 160 GLU A O 1
ATOM 1248 N N . GLN A 1 161 ? -37.690 28.636 2.302 1.00 57.78 161 GLN A N 1
ATOM 1249 C CA . GLN A 1 161 ? -36.684 28.127 3.247 1.00 57.78 161 GLN A CA 1
ATOM 1250 C C . GLN A 1 161 ? -36.060 26.803 2.770 1.00 57.78 161 GLN A C 1
ATOM 1252 O O . GLN A 1 161 ? -34.862 26.588 2.929 1.00 57.78 161 GLN A O 1
ATOM 1257 N N . LEU A 1 162 ? -36.831 25.946 2.089 1.00 58.31 162 LEU A N 1
ATOM 1258 C CA . LEU A 1 162 ? -36.318 24.702 1.492 1.00 58.31 162 LEU A CA 1
ATOM 1259 C C . LEU A 1 162 ? -35.373 24.935 0.294 1.00 58.31 162 LEU A C 1
ATOM 1261 O O . LEU A 1 162 ? -34.534 24.079 -0.003 1.00 58.31 162 LEU A O 1
ATOM 1265 N N . ARG A 1 163 ? -35.487 26.070 -0.417 1.00 60.34 163 ARG A N 1
ATOM 1266 C CA . ARG A 1 163 ? -34.578 26.411 -1.533 1.00 60.34 163 ARG A CA 1
ATOM 1267 C C . ARG A 1 163 ? -33.238 26.946 -1.041 1.00 60.34 163 ARG A C 1
ATOM 1269 O O . ARG A 1 163 ? -32.211 26.587 -1.616 1.00 60.34 163 ARG A O 1
ATOM 1276 N N . THR A 1 164 ? -33.236 27.776 -0.001 1.00 59.75 164 THR A N 1
ATOM 1277 C CA . THR A 1 164 ? -32.001 28.318 0.581 1.00 59.75 164 THR A CA 1
ATOM 1278 C C . THR A 1 164 ? -31.192 27.240 1.303 1.00 59.75 164 THR A C 1
ATOM 1280 O O . THR A 1 164 ? -29.974 27.208 1.140 1.00 59.75 164 THR A O 1
ATOM 1283 N N . ASP A 1 165 ? -31.840 26.288 1.982 1.00 56.38 165 ASP A N 1
ATOM 1284 C CA . ASP A 1 165 ? -31.138 25.182 2.654 1.00 56.38 165 ASP A CA 1
ATOM 1285 C C . ASP A 1 165 ? -30.456 24.216 1.669 1.00 56.38 165 ASP A C 1
ATOM 1287 O O . ASP A 1 165 ? -29.296 23.848 1.856 1.00 56.38 165 ASP A O 1
ATOM 1291 N N . ARG A 1 166 ? -31.112 23.874 0.547 1.00 57.19 166 ARG A N 1
ATOM 1292 C CA . ARG A 1 166 ? -30.474 23.062 -0.512 1.00 57.19 166 ARG A CA 1
ATOM 1293 C C . ARG A 1 166 ? -29.318 23.787 -1.201 1.00 57.19 166 ARG A C 1
ATOM 1295 O O . ARG A 1 166 ? -28.337 23.141 -1.563 1.00 57.19 166 ARG A O 1
ATOM 1302 N N . GLY A 1 167 ? -29.422 25.105 -1.389 1.00 62.81 167 GLY A N 1
ATOM 1303 C CA . GLY A 1 167 ? -28.338 25.922 -1.942 1.00 62.81 167 GLY A CA 1
ATOM 1304 C C . GLY A 1 167 ? -27.102 25.934 -1.038 1.00 62.81 167 GLY A C 1
ATOM 1305 O O . GLY A 1 167 ? -25.991 25.713 -1.516 1.00 62.81 167 GLY A O 1
ATOM 1306 N N . ASN A 1 168 ? -27.308 26.087 0.272 1.00 63.28 168 ASN A N 1
ATOM 1307 C CA . ASN A 1 168 ? -26.235 26.084 1.269 1.00 63.28 168 ASN A CA 1
ATOM 1308 C C . ASN A 1 168 ? -25.611 24.687 1.466 1.00 63.28 168 ASN A C 1
ATOM 1310 O O . ASN A 1 168 ? -24.403 24.570 1.665 1.00 63.28 168 ASN A O 1
ATOM 1314 N N . GLN A 1 169 ? -26.397 23.609 1.369 1.00 63.84 169 GLN A N 1
ATOM 1315 C CA . GLN A 1 169 ? -25.895 22.233 1.486 1.00 63.84 169 GLN A CA 1
ATOM 1316 C C . GLN A 1 169 ? -24.985 21.829 0.311 1.00 63.84 169 GLN A C 1
ATOM 1318 O O . GLN A 1 169 ? -23.971 21.154 0.510 1.00 63.84 169 GLN A O 1
ATOM 1323 N N . LEU A 1 170 ? -25.312 22.269 -0.910 1.00 62.03 170 LEU A N 1
ATOM 1324 C CA . LEU A 1 170 ? -24.482 22.033 -2.098 1.00 62.03 170 LEU A CA 1
ATOM 1325 C C . LEU A 1 170 ? -23.144 22.795 -2.030 1.00 62.03 170 LEU A C 1
ATOM 1327 O O . LEU A 1 170 ? -22.120 22.287 -2.495 1.00 62.03 170 LEU A O 1
ATOM 1331 N N . ASP A 1 171 ? -23.119 23.971 -1.400 1.00 80.44 171 ASP A N 1
ATOM 1332 C CA . ASP A 1 171 ? -21.894 24.756 -1.192 1.00 80.44 171 ASP A CA 1
ATOM 1333 C C . ASP A 1 171 ? -20.909 24.041 -0.244 1.00 80.44 171 ASP A C 1
ATOM 1335 O O . ASP A 1 171 ? -19.738 23.837 -0.575 1.00 80.44 171 ASP A O 1
ATOM 1339 N N . TRP A 1 172 ? -21.394 23.503 0.880 1.00 80.31 172 TRP A N 1
ATOM 1340 C CA . TRP A 1 172 ? -20.559 22.715 1.797 1.00 80.31 172 TRP A CA 1
ATOM 1341 C C . TRP A 1 172 ? -20.017 21.423 1.177 1.00 80.31 172 TRP A C 1
ATOM 1343 O O . TRP A 1 172 ? -18.841 21.094 1.365 1.00 80.31 172 TRP A O 1
ATOM 1353 N N . GLN A 1 173 ? -20.841 20.696 0.415 1.00 84.12 173 GLN A N 1
ATOM 1354 C CA . GLN A 1 173 ? -20.408 19.458 -0.237 1.00 84.12 173 GLN A CA 1
ATOM 1355 C C . GLN A 1 173 ? -19.303 19.726 -1.268 1.00 84.12 173 GLN A C 1
ATOM 1357 O O . GLN A 1 173 ? -18.284 19.030 -1.289 1.00 84.12 173 GLN A O 1
ATOM 1362 N N . THR A 1 174 ? -19.465 20.766 -2.090 1.00 88.69 174 THR A N 1
ATOM 1363 C CA . THR A 1 174 ? -18.448 21.141 -3.082 1.00 88.69 174 THR A CA 1
ATOM 1364 C C . THR A 1 174 ? -17.155 21.627 -2.431 1.00 88.69 174 THR A C 1
ATOM 1366 O O . THR A 1 174 ? -16.075 21.229 -2.877 1.00 88.69 174 THR A O 1
ATOM 1369 N N . MET A 1 175 ? -17.223 22.410 -1.348 1.00 88.50 175 MET A N 1
ATOM 1370 C CA . MET A 1 175 ? -16.033 22.795 -0.581 1.00 88.50 175 MET A CA 1
ATOM 1371 C C . MET A 1 175 ? -15.293 21.579 -0.004 1.00 88.50 175 MET A C 1
ATOM 1373 O O . MET A 1 175 ? -14.066 21.493 -0.124 1.00 88.50 175 MET A O 1
ATOM 1377 N N . TYR A 1 176 ? -16.019 20.614 0.567 1.00 89.25 176 TYR A N 1
ATOM 1378 C CA . TYR A 1 176 ? -15.430 19.392 1.120 1.00 89.25 176 TYR A CA 1
ATOM 1379 C C . TYR A 1 176 ? -14.754 18.536 0.038 1.00 89.25 176 TYR A C 1
ATOM 1381 O O . TYR A 1 176 ? -13.601 18.124 0.191 1.00 89.25 176 TYR A O 1
ATOM 1389 N N . GLU A 1 177 ? -15.410 18.337 -1.108 1.00 92.81 177 GLU A N 1
ATOM 1390 C CA . GLU A 1 177 ? -14.815 17.626 -2.244 1.00 92.81 177 GLU A CA 1
ATOM 1391 C C . GLU A 1 177 ? -13.564 18.335 -2.780 1.00 92.81 177 GLU A C 1
ATOM 1393 O O . GLU A 1 177 ? -12.565 17.684 -3.103 1.00 92.81 177 GLU A O 1
ATOM 1398 N N . GLN A 1 178 ? -13.574 19.669 -2.849 1.00 95.00 178 GLN A N 1
ATOM 1399 C CA . GLN A 1 178 ? -12.391 20.442 -3.227 1.00 95.00 178 GLN A CA 1
ATOM 1400 C C . GLN A 1 178 ? -11.247 20.256 -2.225 1.00 95.00 178 GLN A C 1
ATOM 1402 O O . GLN A 1 178 ? -10.085 20.160 -2.633 1.00 95.00 178 GLN A O 1
ATOM 1407 N N . GLN A 1 179 ? -11.549 20.189 -0.927 1.00 94.50 179 GLN A N 1
ATOM 1408 C CA . GLN A 1 179 ? -10.553 19.941 0.110 1.00 94.50 179 GLN A CA 1
ATOM 1409 C C . GLN A 1 179 ? -9.951 18.534 -0.013 1.00 94.50 179 GLN A C 1
ATOM 1411 O O . GLN A 1 179 ? -8.724 18.412 -0.044 1.00 94.50 179 GLN A O 1
ATOM 1416 N N . LEU A 1 180 ? -10.780 17.503 -0.205 1.00 94.56 180 LEU A N 1
ATOM 1417 C CA . LEU A 1 180 ? -10.319 16.130 -0.446 1.00 94.56 180 LEU A CA 1
ATOM 1418 C C . LEU A 1 180 ? -9.455 16.022 -1.705 1.00 94.56 180 LEU A C 1
ATOM 1420 O O . LEU A 1 180 ? -8.401 15.388 -1.684 1.00 94.56 180 LEU A O 1
ATOM 1424 N N . ARG A 1 181 ? -9.844 16.684 -2.802 1.00 96.19 181 ARG A N 1
ATOM 1425 C CA . ARG A 1 181 ? -9.025 16.731 -4.026 1.00 96.19 181 ARG A CA 1
ATOM 1426 C C . ARG A 1 181 ? -7.671 17.386 -3.767 1.00 96.19 181 ARG A C 1
ATOM 1428 O O . ARG A 1 181 ? -6.648 16.861 -4.199 1.00 96.19 181 ARG A O 1
ATOM 1435 N N . LYS A 1 182 ? -7.635 18.508 -3.038 1.00 96.06 182 LYS A N 1
ATOM 1436 C CA . LYS A 1 182 ? -6.375 19.174 -2.661 1.00 96.06 182 LYS A CA 1
ATOM 1437 C C . LYS A 1 182 ? -5.494 18.261 -1.807 1.00 96.06 182 LYS A C 1
ATOM 1439 O O . LYS A 1 182 ? -4.281 18.239 -2.008 1.00 96.06 182 LYS A O 1
ATOM 1444 N N . GLU A 1 183 ? -6.077 17.513 -0.877 1.00 95.00 183 GLU A N 1
ATOM 1445 C CA . GLU A 1 183 ? -5.344 16.573 -0.030 1.00 95.00 183 GLU A CA 1
ATOM 1446 C C . GLU A 1 183 ? -4.803 15.373 -0.819 1.00 95.00 183 GLU A C 1
ATOM 1448 O O . GLU A 1 183 ? -3.611 15.070 -0.721 1.00 95.00 183 GLU A O 1
ATOM 1453 N N . ASN A 1 184 ? -5.624 14.764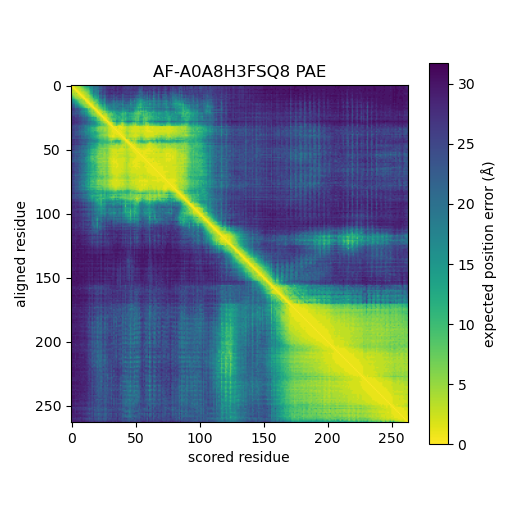 -1.677 1.00 95.50 184 ASN A N 1
ATOM 1454 C CA . ASN A 1 184 ? -5.202 13.680 -2.564 1.00 95.50 184 ASN A CA 1
ATOM 1455 C C . ASN A 1 184 ? -4.076 14.129 -3.499 1.00 95.50 184 ASN A C 1
ATOM 1457 O O . ASN A 1 184 ? -3.044 13.466 -3.559 1.00 95.50 184 ASN A O 1
ATOM 1461 N N . ASN A 1 185 ? -4.187 15.311 -4.110 1.00 97.44 185 ASN A N 1
ATOM 1462 C CA . ASN A 1 185 ? -3.122 15.868 -4.948 1.00 97.44 185 ASN A CA 1
ATOM 1463 C C . ASN A 1 185 ? -1.817 16.069 -4.158 1.00 97.44 185 ASN A C 1
ATOM 1465 O O . ASN A 1 185 ? -0.729 15.767 -4.650 1.00 97.44 185 ASN A O 1
ATOM 1469 N N . ARG A 1 186 ? -1.897 16.549 -2.906 1.00 97.06 186 ARG A N 1
ATOM 1470 C CA . ARG A 1 186 ? -0.721 16.683 -2.024 1.00 97.06 186 ARG A CA 1
ATOM 1471 C C . ARG A 1 186 ? -0.105 15.324 -1.686 1.00 97.06 186 ARG A C 1
ATOM 1473 O O . ARG A 1 186 ? 1.121 15.219 -1.603 1.00 97.06 186 ARG A O 1
ATOM 1480 N N . ARG A 1 187 ? -0.931 14.297 -1.473 1.00 95.25 187 ARG A N 1
ATOM 1481 C CA . ARG A 1 187 ? -0.489 12.923 -1.203 1.00 95.25 187 ARG A CA 1
ATOM 1482 C C . ARG A 1 187 ? 0.184 12.309 -2.427 1.00 95.25 187 ARG A C 1
ATOM 1484 O O . ARG A 1 187 ? 1.290 11.789 -2.303 1.00 95.25 187 ARG A O 1
ATOM 1491 N N . GLU A 1 188 ? -0.431 12.418 -3.598 1.00 95.38 188 GLU A N 1
ATOM 1492 C CA . GLU A 1 188 ? 0.119 11.926 -4.863 1.00 95.38 188 GLU A CA 1
A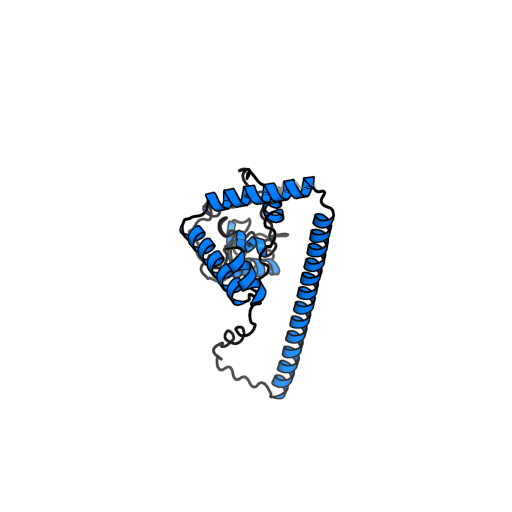TOM 1493 C C . GLU A 1 188 ? 1.447 12.599 -5.203 1.00 95.38 188 GLU A C 1
ATOM 1495 O O . GLU A 1 188 ? 2.412 11.927 -5.558 1.00 95.38 188 GLU A O 1
ATOM 1500 N N . GLU A 1 189 ? 1.541 13.913 -5.016 1.00 96.69 189 GLU A N 1
ATOM 1501 C CA . GLU A 1 189 ? 2.778 14.652 -5.247 1.00 96.69 189 GLU A CA 1
ATOM 1502 C C . GLU A 1 189 ? 3.887 14.222 -4.270 1.00 96.69 189 GLU A C 1
ATOM 1504 O O . GLU A 1 189 ? 5.041 14.037 -4.666 1.00 96.69 189 GLU A O 1
ATOM 1509 N N . ARG A 1 190 ? 3.551 13.974 -2.996 1.00 96.94 190 ARG A N 1
ATOM 1510 C CA . ARG A 1 190 ? 4.499 13.397 -2.027 1.00 96.94 190 ARG A CA 1
ATOM 1511 C C . ARG A 1 190 ? 4.970 12.009 -2.469 1.00 96.94 190 ARG A C 1
ATOM 1513 O O . ARG A 1 190 ? 6.171 11.742 -2.426 1.00 96.94 190 ARG A O 1
ATOM 1520 N N . ASN A 1 191 ? 4.052 11.159 -2.926 1.00 95.38 191 ASN A N 1
ATOM 1521 C CA . ASN A 1 191 ? 4.365 9.820 -3.425 1.00 95.38 191 ASN A CA 1
ATOM 1522 C C . ASN A 1 191 ? 5.275 9.885 -4.655 1.00 95.38 191 ASN A C 1
ATOM 1524 O O . ASN A 1 191 ? 6.296 9.201 -4.691 1.00 95.38 191 ASN A O 1
ATOM 1528 N N . ARG A 1 192 ? 4.984 10.778 -5.607 1.00 97.69 192 ARG A N 1
ATOM 1529 C CA . ARG A 1 192 ? 5.806 11.009 -6.802 1.00 97.69 192 ARG A CA 1
ATOM 1530 C C . ARG A 1 192 ? 7.233 11.416 -6.437 1.00 97.69 192 ARG A C 1
ATOM 1532 O O . ARG A 1 192 ? 8.186 10.852 -6.970 1.00 97.69 192 ARG A O 1
ATOM 1539 N N . ARG A 1 193 ? 7.408 12.342 -5.487 1.00 97.19 193 ARG A N 1
ATOM 1540 C CA . ARG A 1 193 ? 8.746 12.743 -5.004 1.00 97.19 193 ARG A CA 1
ATOM 1541 C C . ARG A 1 193 ? 9.477 11.614 -4.286 1.00 97.19 193 ARG A C 1
ATOM 1543 O O . ARG A 1 193 ? 10.701 11.535 -4.372 1.00 97.19 193 ARG A O 1
ATOM 1550 N N . ASN A 1 194 ? 8.763 10.778 -3.540 1.00 94.81 194 ASN A N 1
ATOM 1551 C CA . ASN A 1 194 ? 9.360 9.631 -2.859 1.00 94.81 194 ASN A CA 1
ATOM 1552 C C . ASN A 1 194 ? 9.820 8.577 -3.871 1.00 94.81 194 ASN A C 1
ATOM 1554 O O . ASN A 1 194 ? 10.965 8.139 -3.793 1.00 94.81 194 ASN A O 1
ATOM 1558 N N . LEU A 1 195 ? 8.993 8.271 -4.873 1.00 94.44 195 LEU A N 1
ATOM 1559 C CA . LEU A 1 195 ? 9.335 7.366 -5.968 1.00 94.44 195 LEU A CA 1
ATOM 1560 C C . LEU A 1 195 ? 10.521 7.893 -6.792 1.00 94.44 195 LEU A C 1
ATOM 1562 O O . LEU A 1 195 ? 11.465 7.157 -7.066 1.00 94.44 195 LEU A O 1
ATOM 1566 N N . ALA A 1 196 ? 10.549 9.191 -7.106 1.00 96.00 196 ALA A N 1
ATOM 1567 C CA . ALA A 1 196 ? 11.683 9.810 -7.794 1.00 96.00 196 ALA A CA 1
ATOM 1568 C C . ALA A 1 196 ? 12.987 9.708 -6.982 1.00 96.00 196 ALA A C 1
ATOM 1570 O O . ALA A 1 196 ? 14.045 9.393 -7.531 1.00 96.00 196 ALA A O 1
ATOM 1571 N N . ARG A 1 197 ? 12.924 9.930 -5.660 1.00 96.19 197 ARG A N 1
ATOM 1572 C CA . ARG A 1 197 ? 14.073 9.736 -4.760 1.00 96.19 197 ARG A CA 1
ATOM 1573 C C . ARG A 1 197 ? 14.519 8.273 -4.709 1.00 96.19 197 ARG A C 1
ATOM 1575 O O . ARG A 1 197 ? 15.720 8.019 -4.732 1.00 96.19 197 ARG A O 1
ATOM 1582 N N . HIS A 1 198 ? 13.572 7.339 -4.698 1.00 93.38 198 HIS A N 1
ATOM 1583 C CA . HIS A 1 198 ? 13.828 5.902 -4.725 1.00 93.38 198 HIS A CA 1
ATOM 1584 C C . HIS A 1 198 ? 14.550 5.470 -6.010 1.00 93.38 198 HIS A C 1
ATOM 1586 O O . HIS A 1 198 ? 15.634 4.891 -5.950 1.00 93.38 198 HIS A O 1
ATOM 1592 N N . HIS A 1 199 ? 14.030 5.856 -7.180 1.00 94.06 199 HIS A N 1
ATOM 1593 C CA . HIS A 1 199 ? 14.688 5.587 -8.461 1.00 94.06 199 HIS A CA 1
ATOM 1594 C C . HIS A 1 199 ? 16.075 6.220 -8.542 1.00 94.06 199 HIS A C 1
ATOM 1596 O O . HIS A 1 199 ? 17.015 5.568 -8.990 1.00 94.06 199 HIS A O 1
ATOM 1602 N N . LYS A 1 200 ? 16.233 7.463 -8.067 1.00 96.00 200 LYS A N 1
ATOM 1603 C CA . LYS A 1 200 ? 17.539 8.131 -8.037 1.00 96.00 200 LYS A CA 1
ATOM 1604 C C . LYS A 1 200 ? 18.546 7.369 -7.171 1.00 96.00 200 LYS A C 1
ATOM 1606 O O . LYS A 1 200 ? 19.690 7.220 -7.589 1.00 96.00 200 LYS A O 1
ATOM 1611 N N . LYS A 1 201 ? 18.126 6.862 -6.007 1.00 94.38 201 LYS A N 1
ATOM 1612 C CA . LYS A 1 201 ? 18.967 6.038 -5.125 1.00 94.38 201 LYS A CA 1
ATOM 1613 C C . LYS A 1 201 ? 19.440 4.773 -5.846 1.00 94.38 201 LYS A C 1
ATOM 1615 O O . LYS A 1 201 ? 20.637 4.522 -5.872 1.00 94.38 201 LYS A O 1
ATOM 1620 N N . HIS A 1 202 ? 18.534 4.033 -6.489 1.00 91.12 202 HIS A N 1
ATOM 1621 C CA . HIS A 1 202 ? 18.904 2.824 -7.236 1.00 91.12 202 HIS A CA 1
ATOM 1622 C C . HIS A 1 202 ? 19.754 3.100 -8.478 1.00 91.12 202 HIS A C 1
ATOM 1624 O O . HIS A 1 202 ? 20.624 2.303 -8.808 1.00 91.12 202 HIS A O 1
ATOM 1630 N N . ALA A 1 203 ? 19.543 4.230 -9.154 1.00 94.88 203 ALA A N 1
ATOM 1631 C CA . ALA A 1 203 ? 20.365 4.629 -10.294 1.00 94.88 203 ALA A CA 1
ATOM 1632 C C . ALA A 1 203 ? 21.815 4.959 -9.893 1.00 94.88 203 ALA A C 1
ATOM 1634 O O . ALA A 1 203 ? 22.720 4.825 -10.709 1.00 94.88 203 ALA A O 1
ATOM 1635 N N . GLN A 1 204 ? 22.033 5.383 -8.644 1.00 96.12 204 GLN A N 1
ATOM 1636 C CA . GLN A 1 204 ? 23.354 5.683 -8.085 1.00 96.12 204 GLN A CA 1
ATOM 1637 C C . GLN A 1 204 ? 24.026 4.467 -7.423 1.00 96.12 204 GLN A C 1
ATOM 1639 O O . GLN A 1 204 ? 25.155 4.589 -6.950 1.00 96.12 204 GLN A O 1
ATOM 1644 N N . GLU A 1 205 ? 23.364 3.304 -7.372 1.00 95.75 205 GLU A N 1
ATOM 1645 C CA . GLU A 1 205 ? 23.950 2.089 -6.800 1.00 95.75 205 GLU A CA 1
ATOM 1646 C C . GLU A 1 205 ? 25.163 1.630 -7.612 1.00 95.75 205 GLU A C 1
ATOM 1648 O O . GLU A 1 205 ? 25.109 1.459 -8.831 1.00 95.75 205 GLU A O 1
ATOM 1653 N N . THR A 1 206 ? 26.257 1.341 -6.912 1.00 97.94 206 THR A N 1
ATOM 1654 C CA . THR A 1 206 ? 27.384 0.627 -7.518 1.00 97.94 206 THR A CA 1
ATOM 1655 C C . THR A 1 206 ? 26.991 -0.815 -7.844 1.00 97.94 206 THR A C 1
ATOM 1657 O O . THR A 1 206 ? 26.076 -1.386 -7.244 1.00 97.94 206 THR A O 1
ATOM 1660 N N . SER A 1 207 ? 27.727 -1.461 -8.754 1.00 97.38 207 SER A N 1
ATOM 1661 C CA . SER A 1 207 ? 27.485 -2.872 -9.089 1.00 97.38 207 SER A CA 1
ATOM 1662 C C . SER A 1 207 ? 27.550 -3.795 -7.864 1.00 97.38 207 SER A C 1
ATOM 1664 O O . SER A 1 207 ? 26.768 -4.739 -7.775 1.00 97.38 207 SER A O 1
ATOM 1666 N N . SER A 1 208 ? 28.455 -3.519 -6.918 1.00 97.44 208 SER A N 1
ATOM 1667 C CA . SER A 1 208 ? 28.590 -4.297 -5.680 1.00 97.44 208 SER A CA 1
ATOM 1668 C C . SER A 1 208 ? 27.362 -4.134 -4.777 1.00 97.44 208 SER A C 1
ATOM 1670 O O . SER A 1 208 ? 26.741 -5.121 -4.391 1.00 97.44 208 SER A O 1
ATOM 1672 N N . GLN A 1 209 ? 26.928 -2.892 -4.538 1.00 96.75 209 GLN A N 1
ATOM 1673 C CA . GLN A 1 209 ? 25.727 -2.606 -3.741 1.00 96.75 209 GLN A CA 1
ATOM 1674 C C . GLN A 1 209 ? 24.464 -3.203 -4.367 1.00 96.75 209 GLN A C 1
ATOM 1676 O O . GLN A 1 209 ? 23.622 -3.766 -3.668 1.00 96.75 209 GLN A O 1
ATOM 1681 N N . ARG A 1 210 ? 24.343 -3.134 -5.698 1.00 96.12 210 ARG A N 1
ATOM 1682 C CA . ARG A 1 210 ? 23.241 -3.763 -6.430 1.00 96.12 210 ARG A CA 1
ATOM 1683 C C . ARG A 1 210 ? 23.245 -5.282 -6.251 1.00 96.12 210 ARG A C 1
ATOM 1685 O O . ARG A 1 210 ? 22.185 -5.862 -6.024 1.00 96.12 210 ARG A O 1
ATOM 1692 N N . ALA A 1 211 ? 24.410 -5.925 -6.352 1.00 97.06 211 ALA A N 1
ATOM 1693 C CA . ALA A 1 211 ? 24.544 -7.366 -6.140 1.00 97.06 211 ALA A CA 1
ATOM 1694 C C . ALA A 1 211 ? 24.168 -7.760 -4.705 1.00 97.06 211 ALA A C 1
ATOM 1696 O O . ALA A 1 211 ? 23.401 -8.701 -4.515 1.00 97.06 211 ALA A O 1
ATOM 1697 N N . GLU A 1 212 ? 24.625 -6.999 -3.712 1.00 97.25 212 GLU A N 1
ATOM 1698 C CA . GLU A 1 212 ? 24.290 -7.223 -2.306 1.00 97.25 212 GLU A CA 1
ATOM 1699 C C . GLU A 1 212 ? 22.783 -7.074 -2.044 1.00 97.25 212 GLU A C 1
ATOM 1701 O O . GLU A 1 212 ? 22.171 -7.949 -1.430 1.00 97.25 212 GLU A O 1
ATOM 1706 N N . ARG A 1 213 ? 22.144 -6.019 -2.570 1.00 95.00 213 ARG A N 1
ATOM 1707 C CA . ARG A 1 213 ? 20.687 -5.829 -2.467 1.00 95.00 213 ARG A CA 1
ATOM 1708 C C . ARG A 1 213 ? 19.916 -6.986 -3.107 1.00 95.00 213 ARG A C 1
ATOM 1710 O O . ARG A 1 213 ? 18.962 -7.488 -2.514 1.00 95.00 213 ARG A O 1
ATOM 1717 N N . LEU A 1 214 ? 20.326 -7.432 -4.296 1.00 96.38 214 LEU A N 1
ATOM 1718 C CA . LEU A 1 214 ? 19.697 -8.569 -4.974 1.00 96.38 214 LEU A CA 1
ATOM 1719 C C . LEU A 1 214 ? 19.899 -9.883 -4.211 1.00 96.38 214 LEU A C 1
ATOM 1721 O O . LEU A 1 214 ? 18.981 -10.703 -4.172 1.00 96.38 214 LEU A O 1
ATOM 1725 N N . GLU A 1 215 ? 21.056 -10.085 -3.580 1.00 97.62 215 GLU A N 1
ATOM 1726 C CA . GLU A 1 215 ? 21.303 -11.278 -2.772 1.00 97.62 215 GLU A CA 1
ATOM 1727 C C . GLU A 1 215 ? 20.442 -11.284 -1.507 1.00 97.62 215 GLU A C 1
ATOM 1729 O O . GLU A 1 215 ? 19.778 -12.284 -1.226 1.00 97.62 215 GLU A O 1
ATOM 1734 N N . ARG A 1 216 ? 20.316 -10.139 -0.820 1.00 96.44 216 ARG A N 1
ATOM 1735 C CA . ARG A 1 216 ? 19.326 -9.991 0.260 1.00 96.44 216 ARG A CA 1
ATOM 1736 C C . ARG A 1 216 ? 17.916 -10.314 -0.242 1.00 96.44 216 ARG A C 1
ATOM 1738 O O . ARG A 1 216 ? 17.195 -11.053 0.432 1.00 96.44 216 ARG A O 1
ATOM 1745 N N . LYS A 1 217 ? 17.546 -9.840 -1.446 1.00 95.94 217 LYS A N 1
ATOM 1746 C CA . LYS A 1 217 ? 16.230 -10.121 -2.054 1.00 95.94 217 LYS A CA 1
ATOM 1747 C C . LYS A 1 217 ? 15.976 -11.627 -2.201 1.00 95.94 217 LYS A C 1
ATOM 1749 O O . LYS A 1 217 ? 14.918 -12.128 -1.818 1.00 95.94 217 LYS A O 1
ATOM 1754 N N . ARG A 1 218 ? 16.974 -12.366 -2.692 1.00 97.00 218 ARG A N 1
ATOM 1755 C CA . ARG A 1 218 ? 16.916 -13.829 -2.867 1.00 97.00 218 ARG A CA 1
ATOM 1756 C C . ARG A 1 218 ? 16.827 -14.584 -1.546 1.00 97.00 218 ARG A C 1
ATOM 1758 O O . ARG A 1 218 ? 16.047 -15.531 -1.458 1.00 97.00 218 ARG A O 1
ATOM 1765 N N . ILE A 1 219 ? 17.607 -14.188 -0.539 1.00 97.31 219 ILE A N 1
ATOM 1766 C CA . ILE A 1 219 ? 17.619 -14.848 0.776 1.00 97.31 219 ILE A CA 1
ATOM 1767 C C . ILE A 1 219 ? 16.245 -14.745 1.430 1.00 97.31 219 ILE A C 1
ATOM 1769 O O . ILE A 1 219 ? 15.671 -15.762 1.819 1.00 97.31 219 ILE A O 1
ATOM 1773 N N . TYR A 1 220 ? 15.678 -13.542 1.492 1.00 95.25 220 TYR A N 1
ATOM 1774 C CA . TYR A 1 220 ? 14.332 -13.369 2.029 1.00 95.25 220 TYR A CA 1
ATOM 1775 C C . TYR A 1 220 ? 13.311 -14.175 1.235 1.00 95.25 220 TYR A C 1
ATOM 1777 O O . TYR A 1 220 ? 12.492 -14.860 1.831 1.00 95.25 220 TYR A O 1
ATOM 1785 N N . GLN A 1 221 ? 13.356 -14.138 -0.102 1.00 95.25 221 GLN A N 1
ATOM 1786 C CA . GLN A 1 221 ? 12.382 -14.859 -0.917 1.00 95.25 221 GLN A CA 1
ATOM 1787 C C . GLN A 1 221 ? 12.461 -16.373 -0.678 1.00 95.25 221 GLN A C 1
ATOM 1789 O O . GLN A 1 221 ? 11.427 -17.038 -0.619 1.00 95.25 221 GLN A O 1
ATOM 1794 N N . ARG A 1 222 ? 13.672 -16.911 -0.495 1.00 96.81 222 ARG A N 1
ATOM 1795 C CA . ARG A 1 222 ? 13.903 -18.310 -0.117 1.00 96.81 222 ARG A CA 1
ATOM 1796 C C . ARG A 1 222 ? 13.294 -18.619 1.250 1.00 96.81 222 ARG A C 1
ATOM 1798 O O . ARG A 1 222 ? 12.546 -19.584 1.359 1.00 96.81 222 ARG A O 1
ATOM 1805 N N . ASN A 1 223 ? 13.560 -17.786 2.254 1.00 96.81 223 ASN A N 1
ATOM 1806 C CA . ASN A 1 223 ? 13.038 -17.968 3.612 1.00 96.81 223 ASN A CA 1
ATOM 1807 C C . ASN A 1 223 ? 11.512 -17.836 3.656 1.00 96.81 223 ASN A C 1
ATOM 1809 O O . ASN A 1 223 ? 10.832 -18.656 4.265 1.00 96.81 223 ASN A O 1
ATOM 1813 N N . TYR A 1 224 ? 10.966 -16.845 2.954 1.00 93.75 224 TYR A N 1
ATOM 1814 C CA . TYR A 1 224 ? 9.533 -16.642 2.803 1.00 93.75 224 TYR A CA 1
ATOM 1815 C C . TYR A 1 224 ? 8.879 -17.885 2.199 1.00 93.75 224 TYR A C 1
ATOM 1817 O O . TYR A 1 224 ? 7.923 -18.394 2.767 1.00 93.75 224 TYR A O 1
ATOM 1825 N N . GLN A 1 225 ? 9.427 -18.421 1.101 1.00 94.44 225 GLN A N 1
ATOM 1826 C CA . GLN A 1 225 ? 8.909 -19.635 0.460 1.00 94.44 225 GLN A CA 1
ATOM 1827 C C . GLN A 1 225 ? 9.058 -20.889 1.325 1.00 94.44 225 GLN A C 1
ATOM 1829 O O . GLN A 1 225 ? 8.159 -21.726 1.309 1.00 94.44 225 GLN A O 1
ATOM 1834 N N . ALA A 1 226 ? 10.158 -21.023 2.070 1.00 95.12 226 ALA A N 1
ATOM 1835 C CA . ALA A 1 226 ? 10.380 -22.150 2.976 1.00 95.12 226 ALA A CA 1
ATOM 1836 C C . ALA A 1 226 ? 9.357 -22.187 4.123 1.00 95.12 226 ALA A C 1
ATOM 1838 O O . ALA A 1 226 ? 8.981 -23.268 4.564 1.00 95.12 226 ALA A O 1
ATOM 1839 N N . ASN A 1 227 ? 8.873 -21.018 4.552 1.00 95.56 227 ASN A N 1
ATOM 1840 C CA . ASN A 1 227 ? 7.907 -20.873 5.642 1.00 95.56 227 ASN A CA 1
ATOM 1841 C C . ASN A 1 227 ? 6.442 -20.796 5.168 1.00 95.56 227 ASN A C 1
ATOM 1843 O O . ASN A 1 227 ? 5.554 -20.541 5.981 1.00 95.56 227 ASN A O 1
ATOM 1847 N N . GLN A 1 228 ? 6.162 -20.978 3.872 1.00 94.00 228 GLN A N 1
ATOM 1848 C CA . GLN A 1 228 ? 4.784 -20.962 3.372 1.00 94.00 228 GLN A CA 1
ATOM 1849 C C . GLN A 1 228 ? 4.018 -22.211 3.801 1.00 94.00 228 GLN A C 1
ATOM 1851 O O . GLN A 1 228 ? 4.527 -23.329 3.719 1.00 94.00 228 GLN A O 1
ATOM 1856 N N . THR A 1 229 ? 2.743 -22.028 4.141 1.00 97.38 229 THR A N 1
ATOM 1857 C CA . THR A 1 229 ? 1.811 -23.157 4.241 1.00 97.38 229 THR A CA 1
ATOM 1858 C C . THR A 1 229 ? 1.537 -23.751 2.856 1.00 97.38 229 THR A C 1
ATOM 1860 O O . THR A 1 229 ? 1.720 -23.092 1.825 1.00 97.38 229 THR A O 1
ATOM 1863 N N . GLU A 1 230 ? 1.061 -24.996 2.804 1.00 97.38 230 GLU A N 1
ATOM 1864 C CA . GLU A 1 230 ? 0.697 -25.638 1.534 1.00 97.38 230 GLU A CA 1
ATOM 1865 C C . GLU A 1 230 ? -0.378 -24.855 0.771 1.00 97.38 230 GLU A C 1
ATOM 1867 O O . GLU A 1 230 ? -0.269 -24.685 -0.443 1.00 97.38 230 GLU A O 1
ATOM 1872 N N . GLU A 1 231 ? -1.365 -24.300 1.477 1.00 97.19 231 GLU A N 1
ATOM 1873 C CA . GLU A 1 231 ? -2.417 -23.470 0.885 1.00 97.19 231 GLU A CA 1
ATOM 1874 C C . GLU A 1 231 ? -1.848 -22.180 0.270 1.00 97.19 231 GLU A C 1
ATOM 1876 O O . GLU A 1 231 ? -2.134 -21.848 -0.884 1.00 97.19 231 GLU A O 1
ATOM 1881 N N . GLN A 1 232 ? -0.973 -21.474 0.995 1.00 96.50 232 GLN A N 1
ATOM 1882 C CA . GLN A 1 232 ? -0.303 -20.273 0.482 1.00 96.50 232 GLN A CA 1
ATOM 1883 C C . GLN A 1 232 ? 0.564 -20.593 -0.740 1.00 96.50 232 GLN A C 1
ATOM 1885 O O . GLN A 1 232 ? 0.567 -19.849 -1.728 1.00 96.50 232 GLN A O 1
ATOM 1890 N N . ARG A 1 233 ? 1.272 -21.727 -0.703 1.00 97.00 233 ARG A N 1
ATOM 1891 C CA . ARG A 1 233 ? 2.061 -22.227 -1.830 1.00 97.00 233 ARG A CA 1
ATOM 1892 C C . ARG A 1 233 ? 1.171 -22.537 -3.035 1.00 97.00 233 ARG A C 1
ATOM 1894 O O . ARG A 1 233 ? 1.518 -22.131 -4.146 1.00 97.00 233 ARG A O 1
ATOM 1901 N N . ALA A 1 234 ? 0.040 -23.214 -2.833 1.00 97.44 234 ALA A N 1
ATOM 1902 C CA . ALA A 1 234 ? -0.920 -23.534 -3.887 1.00 97.44 234 ALA A CA 1
ATOM 1903 C C . ALA A 1 234 ? -1.478 -22.259 -4.534 1.00 97.44 234 ALA A C 1
ATOM 1905 O O . ALA A 1 234 ? -1.407 -22.117 -5.756 1.00 97.44 234 ALA A O 1
ATOM 1906 N N . LYS A 1 235 ? -1.898 -21.279 -3.723 1.00 97.38 235 LYS A N 1
ATOM 1907 C CA . LYS A 1 235 ? -2.377 -19.972 -4.198 1.00 97.38 235 LYS A CA 1
ATOM 1908 C C . LYS A 1 235 ? -1.316 -19.237 -5.019 1.00 97.38 235 LYS A C 1
ATOM 1910 O O . LYS A 1 235 ? -1.598 -18.762 -6.117 1.00 97.38 235 LYS A O 1
ATOM 1915 N N . ARG A 1 236 ? -0.064 -19.196 -4.546 1.00 96.31 236 ARG A N 1
ATOM 1916 C CA . ARG A 1 236 ? 1.057 -18.593 -5.291 1.00 96.31 236 ARG A CA 1
ATOM 1917 C C . ARG A 1 236 ? 1.283 -19.284 -6.640 1.00 96.31 236 ARG A C 1
ATOM 1919 O O . ARG A 1 236 ? 1.499 -18.606 -7.646 1.00 96.31 236 ARG A O 1
ATOM 1926 N N . LEU A 1 237 ? 1.251 -20.618 -6.676 1.00 97.12 237 LEU A N 1
ATOM 1927 C CA . LEU A 1 237 ? 1.422 -21.397 -7.908 1.00 97.12 237 LEU A CA 1
ATOM 1928 C C . LEU A 1 237 ? 0.259 -21.196 -8.887 1.00 97.12 237 LEU A C 1
ATOM 1930 O O . LEU A 1 237 ? 0.494 -21.099 -10.095 1.00 97.12 237 LEU A O 1
ATOM 1934 N N . GLU A 1 238 ? -0.968 -21.088 -8.382 1.00 97.94 238 GLU A N 1
ATOM 1935 C CA . GLU A 1 238 ? -2.155 -20.787 -9.178 1.00 97.94 238 GLU A CA 1
ATOM 1936 C C . GLU A 1 238 ? -2.057 -19.394 -9.813 1.00 97.94 238 GLU A C 1
ATOM 1938 O O . GLU A 1 238 ? -2.191 -19.267 -11.033 1.00 97.94 238 GLU A O 1
ATOM 1943 N N . THR A 1 239 ? -1.725 -18.364 -9.027 1.00 96.00 239 THR A N 1
ATOM 1944 C CA . THR A 1 239 ? -1.500 -17.000 -9.533 1.00 96.00 239 THR A CA 1
ATOM 1945 C C . THR A 1 239 ? -0.387 -16.979 -10.578 1.00 96.00 239 THR A C 1
ATOM 1947 O O . THR A 1 239 ? -0.551 -16.404 -11.655 1.00 96.00 239 THR A O 1
ATOM 1950 N N . ALA A 1 240 ? 0.722 -17.686 -10.332 1.00 96.25 240 ALA A N 1
ATOM 1951 C CA . ALA A 1 240 ? 1.808 -17.796 -11.301 1.00 96.25 240 ALA A CA 1
ATOM 1952 C C . ALA A 1 240 ? 1.360 -18.481 -12.607 1.00 96.25 240 ALA A C 1
ATOM 1954 O O . ALA A 1 240 ? 1.779 -18.075 -13.694 1.00 96.25 240 ALA A O 1
ATOM 1955 N N . ARG A 1 241 ? 0.496 -19.504 -12.531 1.00 97.56 241 ARG A N 1
ATOM 1956 C CA . ARG A 1 241 ? -0.095 -20.160 -13.708 1.00 97.56 241 ARG A CA 1
ATOM 1957 C C . ARG A 1 241 ? -1.012 -19.204 -14.470 1.00 97.56 241 ARG A C 1
ATOM 1959 O O . ARG A 1 241 ? -0.852 -19.092 -15.683 1.00 97.56 241 ARG A O 1
ATOM 1966 N N . LYS A 1 242 ? -1.908 -18.494 -13.779 1.00 97.50 242 LYS A N 1
ATOM 1967 C CA . LYS A 1 242 ? -2.804 -17.485 -14.371 1.00 97.50 242 LYS A CA 1
ATOM 1968 C C . LYS A 1 242 ? -2.014 -16.389 -15.088 1.00 97.50 242 LYS A C 1
ATOM 1970 O O . LYS A 1 242 ? -2.269 -16.133 -16.260 1.00 97.50 242 LYS A O 1
ATOM 1975 N N . GLY A 1 243 ? -0.984 -15.838 -14.445 1.00 95.06 243 GLY A N 1
ATOM 1976 C CA . GLY A 1 243 ? -0.111 -14.830 -15.053 1.00 95.06 243 GLY A CA 1
ATOM 1977 C C . GLY A 1 243 ? 0.637 -15.345 -16.286 1.00 95.06 243 GLY A C 1
ATOM 1978 O O . GLY A 1 243 ? 0.728 -14.643 -17.292 1.00 95.06 243 GLY A O 1
ATOM 1979 N N . ARG A 1 244 ? 1.126 -16.597 -16.264 1.00 96.38 244 ARG A N 1
ATOM 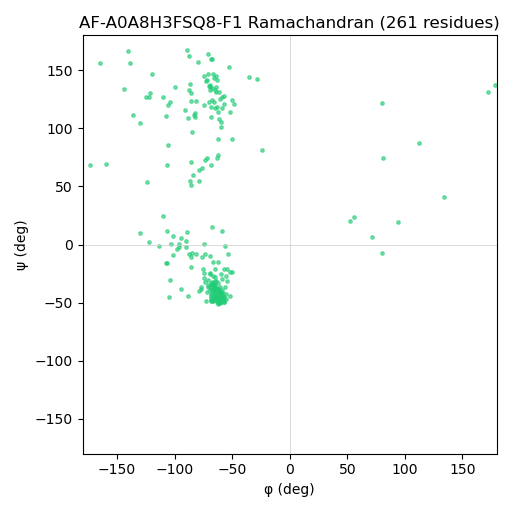1980 C CA . ARG A 1 244 ? 1.713 -17.221 -17.463 1.00 96.38 244 ARG A CA 1
ATOM 1981 C C . ARG A 1 244 ? 0.691 -17.327 -18.591 1.00 96.38 244 ARG A C 1
ATOM 1983 O O . ARG A 1 244 ? 1.009 -16.930 -19.703 1.00 96.38 244 ARG A O 1
ATOM 1990 N N . LEU A 1 245 ? -0.511 -17.834 -18.323 1.00 96.12 245 LEU A N 1
ATOM 1991 C CA . LEU A 1 245 ? -1.562 -17.971 -19.338 1.00 96.12 245 LEU A CA 1
ATOM 1992 C C . LEU A 1 245 ? -1.966 -16.615 -19.926 1.00 96.12 245 LEU A C 1
ATOM 1994 O O . LEU A 1 245 ? -2.039 -16.491 -21.144 1.00 96.12 245 LEU A O 1
ATOM 1998 N N . ALA A 1 246 ? -2.137 -15.594 -19.085 1.00 96.44 246 ALA A N 1
ATOM 1999 C CA . ALA A 1 246 ? -2.463 -14.241 -19.524 1.00 96.44 246 ALA A CA 1
ATOM 2000 C C . ALA A 1 246 ? -1.374 -13.646 -20.429 1.00 96.44 246 ALA A C 1
ATOM 2002 O O . ALA A 1 246 ? -1.696 -13.096 -21.479 1.00 96.44 246 ALA A O 1
ATOM 2003 N N . ARG A 1 247 ? -0.087 -13.814 -20.081 1.00 95.31 247 ARG A N 1
ATOM 2004 C CA . ARG A 1 247 ? 1.018 -13.401 -20.963 1.00 95.31 247 ARG A CA 1
ATOM 2005 C C . ARG A 1 247 ? 0.971 -14.137 -22.295 1.00 95.31 247 ARG A C 1
ATOM 2007 O O . ARG A 1 247 ? 1.047 -13.489 -23.325 1.00 95.31 247 ARG A O 1
ATOM 2014 N N . ARG A 1 248 ? 0.774 -15.462 -22.286 1.00 94.38 248 ARG A N 1
ATOM 2015 C CA . ARG A 1 248 ? 0.665 -16.261 -23.521 1.00 94.38 248 ARG A CA 1
ATOM 2016 C C . ARG A 1 248 ? -0.507 -15.833 -24.405 1.00 94.38 248 ARG A C 1
ATOM 2018 O O . ARG A 1 248 ? -0.363 -15.855 -25.616 1.00 94.38 248 ARG A O 1
ATOM 2025 N N . ALA A 1 249 ? -1.634 -15.446 -23.815 1.00 94.56 249 ALA A N 1
ATOM 2026 C CA . ALA A 1 249 ? -2.801 -14.978 -24.559 1.00 94.56 249 ALA A CA 1
ATOM 2027 C C . ALA A 1 249 ? -2.579 -13.614 -25.239 1.00 94.56 249 ALA A C 1
ATOM 2029 O O . ALA A 1 249 ? -3.252 -13.314 -26.217 1.00 94.56 249 ALA A O 1
ATOM 2030 N N . ARG A 1 250 ? -1.648 -12.797 -24.725 1.00 95.88 250 ARG A N 1
ATOM 2031 C CA . ARG A 1 250 ? -1.286 -11.481 -25.281 1.00 95.88 250 ARG A CA 1
ATOM 2032 C C . ARG A 1 250 ? -0.059 -11.515 -26.196 1.00 95.88 250 ARG A C 1
ATOM 2034 O O . ARG A 1 250 ? 0.327 -10.463 -26.692 1.00 95.88 250 ARG A O 1
ATOM 2041 N N . GLN A 1 251 ? 0.568 -12.678 -26.370 1.00 94.38 251 GLN A N 1
ATOM 2042 C CA . GLN A 1 251 ? 1.755 -12.797 -27.211 1.00 94.38 251 GLN A CA 1
ATOM 2043 C C . GLN A 1 251 ? 1.421 -12.529 -28.671 1.00 94.38 251 GLN A C 1
ATOM 2045 O O . GLN A 1 251 ? 0.368 -12.942 -29.163 1.00 94.38 251 GLN A O 1
ATOM 2050 N N . THR A 1 252 ? 2.358 -11.887 -29.358 1.00 96.75 252 THR A N 1
ATOM 2051 C CA . THR A 1 252 ? 2.315 -11.798 -30.816 1.00 96.75 252 THR A CA 1
ATOM 2052 C C . THR A 1 252 ? 2.632 -13.159 -31.440 1.00 96.75 252 THR A C 1
ATOM 2054 O O . THR A 1 252 ? 3.144 -14.065 -30.775 1.00 96.75 252 THR A O 1
ATOM 2057 N N . GLU A 1 253 ? 2.313 -13.319 -32.724 1.00 95.62 253 GLU A N 1
ATOM 2058 C CA . GLU A 1 253 ? 2.630 -14.546 -33.460 1.00 95.62 253 GLU A CA 1
ATOM 2059 C C . GLU A 1 253 ? 4.146 -14.801 -33.480 1.00 95.62 253 GLU A C 1
ATOM 2061 O O . GLU A 1 253 ? 4.578 -15.870 -33.061 1.00 95.62 253 GLU A O 1
ATOM 2066 N N . ASP A 1 254 ? 4.955 -13.785 -33.794 1.00 97.19 254 ASP A N 1
ATOM 2067 C CA . ASP A 1 254 ? 6.422 -13.882 -33.789 1.00 97.19 254 ASP A CA 1
ATOM 2068 C C . ASP A 1 254 ? 6.985 -14.300 -32.416 1.00 97.19 254 ASP A C 1
ATOM 2070 O O . ASP A 1 254 ? 7.879 -15.142 -32.319 1.00 97.19 254 ASP A O 1
ATOM 2074 N N . GLU A 1 255 ? 6.453 -13.750 -31.315 1.00 96.31 255 GLU A N 1
ATOM 2075 C CA . GLU A 1 255 ? 6.844 -14.151 -29.955 1.00 96.31 255 GLU A CA 1
ATOM 2076 C C . GLU A 1 255 ? 6.435 -15.593 -29.638 1.00 96.31 255 GLU A C 1
ATOM 2078 O O . GLU A 1 255 ? 7.130 -16.305 -28.901 1.00 96.31 255 GLU A O 1
ATOM 2083 N N . ARG A 1 256 ? 5.285 -16.026 -30.166 1.00 95.62 256 ARG A N 1
ATOM 2084 C CA . ARG A 1 256 ? 4.787 -17.391 -30.011 1.00 95.62 256 ARG A CA 1
ATOM 2085 C C . ARG A 1 256 ? 5.673 -18.372 -30.766 1.00 95.62 256 ARG A C 1
ATOM 2087 O O . ARG A 1 256 ? 6.055 -19.379 -30.169 1.00 95.62 256 ARG A O 1
ATOM 2094 N N . GLU A 1 257 ? 6.002 -18.074 -32.018 1.00 96.75 257 GLU A N 1
ATOM 2095 C CA . GLU A 1 257 ? 6.890 -18.871 -32.866 1.00 96.75 257 GLU A CA 1
ATOM 2096 C C . GLU A 1 257 ? 8.288 -18.958 -32.264 1.00 96.75 257 GLU A C 1
ATOM 2098 O O . GLU A 1 257 ? 8.790 -20.061 -32.065 1.00 96.75 257 GLU A O 1
ATOM 2103 N N . LYS A 1 258 ? 8.874 -17.825 -31.853 1.00 97.19 258 LYS A N 1
ATOM 2104 C CA . LYS A 1 258 ? 10.182 -17.803 -31.186 1.00 97.19 258 LYS A CA 1
ATOM 2105 C C . LYS A 1 258 ? 10.201 -18.693 -29.946 1.00 97.19 258 LYS A C 1
ATOM 2107 O O . LYS A 1 258 ? 11.099 -19.511 -29.786 1.00 97.19 258 LYS A O 1
ATOM 2112 N N . ARG A 1 259 ? 9.182 -18.592 -29.086 1.00 95.25 259 ARG A N 1
ATOM 2113 C CA . ARG A 1 259 ? 9.082 -19.452 -27.898 1.00 95.25 259 ARG A CA 1
ATOM 2114 C C . ARG A 1 259 ? 8.925 -20.930 -28.267 1.00 95.25 259 ARG A C 1
ATOM 2116 O O . ARG A 1 259 ? 9.430 -21.766 -27.536 1.00 95.25 259 ARG A O 1
ATOM 2123 N N . LEU A 1 260 ? 8.176 -21.260 -29.322 1.00 95.31 260 LEU A N 1
ATOM 2124 C CA . LEU A 1 260 ? 8.012 -22.646 -29.780 1.00 95.31 260 LEU A CA 1
ATOM 2125 C C . LEU A 1 260 ? 9.291 -23.200 -30.420 1.00 95.31 260 LEU A C 1
ATOM 2127 O O . LEU A 1 260 ? 9.527 -24.393 -30.312 1.00 95.31 260 LEU A O 1
ATOM 2131 N N . ALA A 1 261 ? 10.110 -22.352 -31.043 1.00 96.50 261 ALA A N 1
ATOM 2132 C CA . ALA A 1 261 ? 11.419 -22.727 -31.569 1.00 96.50 261 ALA A CA 1
ATOM 2133 C C . ALA A 1 261 ? 12.475 -22.913 -30.461 1.00 96.50 261 ALA A C 1
ATOM 2135 O O . ALA A 1 261 ? 13.411 -23.687 -30.631 1.00 96.50 261 ALA A O 1
ATOM 2136 N N . GLU A 1 262 ? 12.333 -22.200 -29.339 1.00 94.38 262 GLU A N 1
ATOM 2137 C CA . GLU A 1 262 ? 13.200 -22.309 -28.155 1.00 94.38 262 GLU A CA 1
ATOM 2138 C C . GLU A 1 262 ? 12.756 -23.399 -27.153 1.00 94.38 262 GLU A C 1
ATOM 2140 O O . GLU A 1 262 ? 13.473 -23.647 -26.182 1.00 94.38 262 GLU A O 1
ATOM 2145 N N . ALA A 1 263 ? 11.575 -24.004 -27.343 1.00 82.06 263 ALA A N 1
ATOM 2146 C CA . ALA A 1 263 ? 10.988 -25.013 -26.452 1.00 82.06 263 ALA A CA 1
ATOM 2147 C C . ALA A 1 263 ? 11.390 -26.441 -26.839 1.00 82.06 263 ALA A C 1
ATOM 2149 O O . ALA A 1 263 ? 11.625 -27.230 -25.895 1.00 82.06 263 ALA A O 1
#

Radius of gyration: 29.86 Å; Cα contacts (8 Å, |Δi|>4): 118; chains: 1; bounding box: 73×65×104 Å

Nearest PDB structures (foldseek):
  4wz3-assembly1_B  TM=7.641E-01  e=1.494E-02  Legionella pneumophila str. Paris
  4wz0-assembly1_A  TM=7.230E-01  e=6.838E-02  Legionella pneumophila str. Paris
  2lgv-assembly1_A  TM=4.992E-01  e=8.338E-02  Homo sapiens